Protein AF-0000000067762921 (afdb_homodimer)

Radius of gyration: 19.23 Å; Cα contacts (8 Å, |Δi|>4): 741; chains: 2; bounding box: 54×56×47 Å

Sequence (326 aa):
MTIKLVVGECTLNVVSTYAPQVGLDEEIKRHFWEGLDDIVHSIPPSEWLFIGGDFNGHIGLSAGGYTEVHSGFGFGEQNGGGTSLLNFAKAFDLVIANSSFPKREEHLVTYQSSVARTQLDYLLIRRCDRRLCEDCKVIPGDTLATQHRFLVMDISIMIRRKQMTIKLVVGECTLNVVSTYAPQVGLDEEIKRHFWEGLDDIVHSIPPSEWLFIGGDFNGHIGLSAGGYTEVHSGFGFGEQNGGGTSLLNFAKAFDLVIANSSFPKREEHLVTYQSSVARTQLDYLLIRRCDRRLCEDCKVIPGDTLATQHRFLVMDISIMIRRKQ

Structure (mmCIF, N/CA/C/O backbone):
data_AF-0000000067762921-model_v1
#
loop_
_entity.id
_entity.type
_entity.pdbx_description
1 polymer 'Craniofacial development protein 2-like'
#
loop_
_atom_site.group_PDB
_atom_site.id
_atom_site.type_symbol
_atom_site.label_atom_id
_atom_site.label_alt_id
_atom_site.label_comp_id
_atom_site.label_asym_id
_atom_site.label_entity_id
_atom_site.label_seq_id
_atom_site.pdbx_PDB_ins_code
_atom_site.Cartn_x
_atom_site.Cartn_y
_atom_site.Cartn_z
_atom_site.occupancy
_atom_site.B_iso_or_equiv
_atom_site.auth_seq_id
_atom_site.auth_comp_id
_atom_site.auth_asym_id
_atom_site.auth_atom_id
_atom_site.pdbx_PDB_model_num
ATOM 1 N N . MET A 1 1 ? 3.828 2.129 -5.816 1 78.19 1 MET A N 1
ATOM 2 C CA . MET A 1 1 ? 2.934 1.008 -6.086 1 78.19 1 MET A CA 1
ATOM 3 C C . MET A 1 1 ? 1.479 1.399 -5.836 1 78.19 1 MET A C 1
ATOM 5 O O . MET A 1 1 ? 1.174 2.072 -4.852 1 78.19 1 MET A O 1
ATOM 9 N N . THR A 1 2 ? 0.631 0.982 -6.746 1 85.56 2 THR A N 1
ATOM 10 C CA . THR A 1 2 ? -0.788 1.276 -6.578 1 85.56 2 THR A CA 1
ATOM 11 C C . THR A 1 2 ? -1.618 -0.002 -6.66 1 85.56 2 THR A C 1
ATOM 13 O O . THR A 1 2 ? -1.404 -0.833 -7.543 1 85.56 2 THR A O 1
ATOM 16 N N . ILE A 1 3 ? -2.488 -0.205 -5.699 1 87.06 3 ILE A N 1
ATOM 17 C CA . ILE A 1 3 ? -3.445 -1.304 -5.664 1 87.06 3 ILE A CA 1
ATOM 18 C C . ILE A 1 3 ? -4.867 -0.752 -5.762 1 87.06 3 ILE A C 1
ATOM 20 O O . ILE A 1 3 ? -5.238 0.157 -5.016 1 87.06 3 ILE A O 1
ATOM 24 N N . LYS A 1 4 ? -5.574 -1.264 -6.703 1 87 4 LYS A N 1
ATOM 25 C CA . LYS A 1 4 ? -7 -0.948 -6.789 1 87 4 LYS A CA 1
ATOM 26 C C . LYS A 1 4 ? -7.852 -2.119 -6.312 1 87 4 LYS A C 1
ATOM 28 O O . LYS A 1 4 ? -7.73 -3.234 -6.824 1 87 4 LYS A O 1
ATOM 33 N N . LEU A 1 5 ? -8.641 -1.906 -5.301 1 86.31 5 LEU A N 1
ATOM 34 C CA . LEU A 1 5 ? -9.539 -2.9 -4.715 1 86.31 5 LEU A CA 1
ATOM 35 C C . LEU A 1 5 ? -10.992 -2.553 -4.996 1 86.31 5 LEU A C 1
ATOM 37 O O . LEU A 1 5 ? -11.445 -1.441 -4.703 1 86.31 5 LEU A O 1
ATOM 41 N N . VAL A 1 6 ? -11.633 -3.496 -5.523 1 83.06 6 VAL A N 1
ATOM 42 C CA . VAL A 1 6 ? -13.07 -3.318 -5.727 1 83.06 6 VAL A CA 1
ATOM 43 C C . VAL A 1 6 ? -13.844 -4.125 -4.684 1 83.06 6 VAL A C 1
ATOM 45 O O . VAL A 1 6 ? -13.797 -5.355 -4.684 1 83.06 6 VAL A O 1
ATOM 48 N N . VAL A 1 7 ? -14.492 -3.477 -3.828 1 79.44 7 VAL A N 1
ATOM 49 C CA . VAL A 1 7 ? -15.297 -4.055 -2.758 1 79.44 7 VAL A CA 1
ATOM 50 C C . VAL A 1 7 ? -16.766 -3.664 -2.943 1 79.44 7 VAL A C 1
ATOM 52 O O . VAL A 1 7 ? -17.172 -2.557 -2.582 1 79.44 7 VAL A O 1
ATOM 55 N N . GLY A 1 8 ? -17.562 -4.57 -3.447 1 76.12 8 GLY A N 1
ATOM 56 C CA . GLY A 1 8 ? -18.922 -4.199 -3.818 1 76.12 8 GLY A CA 1
ATOM 57 C C . GLY A 1 8 ? -18.969 -3.092 -4.852 1 76.12 8 GLY A C 1
ATOM 58 O O . GLY A 1 8 ? -18.391 -3.215 -5.93 1 76.12 8 GLY A O 1
ATOM 59 N N . GLU A 1 9 ? -19.594 -2.004 -4.379 1 77.25 9 GLU A N 1
ATOM 60 C CA . GLU A 1 9 ? -19.703 -0.872 -5.297 1 77.25 9 GLU A CA 1
ATOM 61 C C . GLU A 1 9 ? -18.594 0.144 -5.051 1 77.25 9 GLU A C 1
ATOM 63 O O . GLU A 1 9 ? -18.531 1.17 -5.73 1 77.25 9 GLU A O 1
ATOM 68 N N . CYS A 1 10 ? -17.766 -0.26 -4.164 1 83.12 10 CYS A N 1
ATOM 69 C CA . CYS A 1 10 ? -16.703 0.674 -3.801 1 83.12 10 CYS A CA 1
ATOM 70 C C . CYS A 1 10 ? -15.375 0.274 -4.445 1 83.12 10 CYS A C 1
ATOM 72 O O . CYS A 1 10 ? -15.023 -0.907 -4.473 1 83.12 10 CYS A O 1
ATOM 74 N N . THR A 1 11 ? -14.797 1.245 -5.023 1 87.88 11 THR A N 1
ATOM 75 C CA . THR A 1 11 ? -13.445 1.054 -5.535 1 87.88 11 THR A CA 1
ATOM 76 C C . THR A 1 11 ? -12.438 1.811 -4.684 1 87.88 11 THR A C 1
ATOM 78 O O . THR A 1 11 ? -12.531 3.029 -4.527 1 87.88 11 THR A O 1
ATOM 81 N N . LEU A 1 12 ? -11.531 1.03 -4.082 1 91.19 12 LEU A N 1
ATOM 82 C CA . LEU A 1 12 ? -10.492 1.606 -3.236 1 91.19 12 LEU A CA 1
ATOM 83 C C . LEU A 1 12 ? -9.141 1.573 -3.939 1 91.19 12 LEU A C 1
ATOM 85 O O . LEU A 1 12 ? -8.742 0.54 -4.48 1 91.19 12 LEU A O 1
ATOM 89 N N . ASN A 1 13 ? -8.516 2.744 -4.016 1 91.94 13 ASN A N 1
ATOM 90 C CA . ASN A 1 13 ? -7.152 2.838 -4.531 1 91.94 13 ASN A CA 1
ATOM 91 C C . ASN A 1 13 ? -6.148 3.105 -3.418 1 91.94 13 ASN A C 1
ATOM 93 O O . ASN A 1 13 ? -6.238 4.121 -2.723 1 91.94 13 ASN A O 1
ATOM 97 N N . VAL A 1 14 ? -5.23 2.146 -3.26 1 91.88 14 VAL A N 1
ATOM 98 C CA . VAL A 1 14 ? -4.168 2.312 -2.271 1 91.88 14 VAL A CA 1
ATOM 99 C C . VAL A 1 14 ? -2.836 2.547 -2.979 1 91.88 14 VAL A C 1
ATOM 101 O O . VAL A 1 14 ? -2.383 1.706 -3.758 1 91.88 14 VAL A O 1
ATOM 104 N N . VAL A 1 15 ? -2.287 3.699 -2.74 1 92 15 VAL A N 1
ATOM 105 C CA . VAL A 1 15 ? -0.989 4.066 -3.299 1 92 15 VAL A CA 1
ATOM 106 C C . VAL A 1 15 ? 0.075 4.023 -2.205 1 92 15 VAL A C 1
ATOM 108 O O . VAL A 1 15 ? -0.037 4.723 -1.195 1 92 15 VAL A O 1
ATOM 111 N N . SER A 1 16 ? 1.029 3.193 -2.381 1 88.56 16 SER A N 1
ATOM 112 C CA . SER A 1 16 ? 2.156 3.113 -1.457 1 88.56 16 SER A CA 1
ATOM 113 C C . SER A 1 16 ? 3.383 3.824 -2.018 1 88.56 16 SER A C 1
ATOM 115 O O . SER A 1 16 ? 3.795 3.564 -3.15 1 88.56 16 SER A O 1
ATOM 117 N N . THR A 1 17 ? 3.977 4.691 -1.165 1 89 17 THR A N 1
ATOM 118 C CA . THR A 1 17 ? 5.07 5.527 -1.648 1 89 17 THR A CA 1
ATOM 119 C C . THR A 1 17 ? 6.27 5.449 -0.706 1 89 17 THR A C 1
ATOM 121 O O . THR A 1 17 ? 6.113 5.141 0.478 1 89 17 THR A O 1
ATOM 124 N N . TYR A 1 18 ? 7.375 5.605 -1.331 1 86.25 18 TYR A N 1
ATOM 125 C CA . TYR A 1 18 ? 8.633 5.809 -0.627 1 86.25 18 TYR A CA 1
ATOM 126 C C . TYR A 1 18 ? 9.414 6.969 -1.232 1 86.25 18 TYR A C 1
ATOM 128 O O . TYR A 1 18 ? 10.117 6.797 -2.234 1 86.25 18 TYR A O 1
ATOM 136 N N . ALA A 1 19 ? 9.273 8.07 -0.583 1 91.81 19 ALA A N 1
ATOM 137 C CA . ALA A 1 19 ? 9.891 9.281 -1.122 1 91.81 19 ALA A CA 1
ATOM 138 C C . ALA A 1 19 ? 11.414 9.234 -0.986 1 91.81 19 ALA A C 1
ATOM 140 O O . ALA A 1 19 ? 11.938 8.609 -0.059 1 91.81 19 ALA A O 1
ATOM 141 N N . PRO A 1 20 ? 12.062 9.922 -1.918 1 89.5 20 PRO A N 1
ATOM 142 C CA . PRO A 1 20 ? 13.531 9.961 -1.849 1 89.5 20 PRO A CA 1
ATOM 143 C C . PRO A 1 20 ? 14.039 10.602 -0.559 1 89.5 20 PRO A C 1
ATOM 145 O O . PRO A 1 20 ? 13.422 11.539 -0.045 1 89.5 20 PRO A O 1
ATOM 148 N N . GLN A 1 21 ? 15.125 10.109 -0.114 1 87.75 21 GLN A N 1
ATOM 149 C CA . GLN A 1 21 ? 15.719 10.617 1.12 1 87.75 21 GLN A CA 1
ATOM 150 C C . GLN A 1 21 ? 16.25 12.039 0.938 1 87.75 21 GLN A C 1
ATOM 152 O O . GLN A 1 21 ? 16.5 12.469 -0.187 1 87.75 21 GLN A O 1
ATOM 157 N N . VAL A 1 22 ? 16.406 12.594 2.117 1 82.56 22 VAL A N 1
ATOM 158 C CA . VAL A 1 22 ? 16.969 13.938 2.137 1 82.56 22 VAL A CA 1
ATOM 159 C C . VAL A 1 22 ? 18.391 13.898 1.576 1 82.56 22 VAL A C 1
ATOM 161 O O . VAL A 1 22 ? 19.156 12.984 1.88 1 82.56 22 VAL A O 1
ATOM 164 N N . GLY A 1 23 ? 18.781 14.797 0.654 1 84.88 23 GLY A N 1
ATOM 165 C CA . GLY A 1 23 ? 20.141 14.883 0.13 1 84.88 23 GLY A CA 1
ATOM 166 C C . GLY A 1 23 ? 20.281 14.32 -1.271 1 84.88 23 GLY A C 1
ATOM 167 O O . GLY A 1 23 ? 21.281 14.562 -1.95 1 84.88 23 GLY A O 1
ATOM 168 N N . LEU A 1 24 ? 19.375 13.469 -1.631 1 86.25 24 LEU A N 1
ATOM 169 C CA . LEU A 1 24 ? 19.406 12.93 -2.984 1 86.25 24 LEU A CA 1
ATOM 170 C C . LEU A 1 24 ? 19.219 14.031 -4.016 1 86.25 24 LEU A C 1
ATOM 172 O O . LEU A 1 24 ? 18.75 15.125 -3.682 1 86.25 24 LEU A O 1
ATOM 176 N N . ASP A 1 25 ? 19.547 13.781 -5.23 1 90.38 25 ASP A N 1
ATOM 177 C CA . ASP A 1 25 ? 19.484 14.719 -6.352 1 90.38 25 ASP A CA 1
ATOM 178 C C . ASP A 1 25 ? 18.078 15.273 -6.543 1 90.38 25 ASP A C 1
ATOM 180 O O . ASP A 1 25 ? 17.094 14.539 -6.41 1 90.38 25 ASP A O 1
ATOM 184 N N . GLU A 1 26 ? 18.047 16.531 -6.867 1 91 26 GLU A N 1
ATOM 185 C CA . GLU A 1 26 ? 16.781 17.219 -7.07 1 91 26 GLU A CA 1
ATOM 186 C C . GLU A 1 26 ? 15.992 16.609 -8.219 1 91 26 GLU A C 1
ATOM 188 O O . GLU A 1 26 ? 14.758 16.609 -8.211 1 91 26 GLU A O 1
ATOM 193 N N . GLU A 1 27 ? 16.656 16.125 -9.148 1 91.69 27 GLU A N 1
ATOM 194 C CA . GLU A 1 27 ? 16 15.5 -10.289 1 91.69 27 GLU A CA 1
ATOM 195 C C . GLU A 1 27 ? 15.266 14.234 -9.867 1 91.69 27 GLU A C 1
ATOM 197 O O . GLU A 1 27 ? 14.156 13.969 -10.344 1 91.69 27 GLU A O 1
ATOM 202 N N . ILE A 1 28 ? 15.852 13.539 -8.961 1 88.38 28 ILE A N 1
ATOM 203 C CA . ILE A 1 28 ? 15.234 12.32 -8.453 1 88.38 28 ILE A CA 1
ATOM 204 C C . ILE A 1 28 ? 13.953 12.672 -7.691 1 88.38 28 ILE A C 1
ATOM 206 O O . ILE A 1 28 ? 12.922 12.031 -7.871 1 88.38 28 ILE A O 1
ATOM 210 N N . LYS A 1 29 ? 14.047 13.688 -6.961 1 91.25 29 LYS A N 1
ATOM 211 C CA . LYS A 1 29 ? 12.883 14.133 -6.203 1 91.25 29 LYS A CA 1
ATOM 212 C C . LYS A 1 29 ? 11.773 14.617 -7.129 1 91.25 29 LYS A C 1
ATOM 214 O O . LYS A 1 29 ? 10.602 14.297 -6.926 1 91.25 29 LYS A O 1
ATOM 219 N N . ARG A 1 30 ? 12.195 15.375 -8.102 1 92.62 30 ARG A N 1
ATOM 220 C CA . ARG A 1 30 ? 11.227 15.875 -9.07 1 92.62 30 ARG A CA 1
ATOM 221 C C . ARG A 1 30 ? 10.5 14.727 -9.766 1 92.62 30 ARG A C 1
ATOM 223 O O . ARG A 1 30 ? 9.281 14.758 -9.914 1 92.62 30 ARG A O 1
ATOM 230 N N . HIS A 1 31 ? 11.195 13.742 -10.125 1 88.88 31 HIS A N 1
ATOM 231 C CA . HIS A 1 31 ? 10.609 12.586 -10.805 1 88.88 31 HIS A CA 1
ATOM 232 C C . HIS A 1 31 ? 9.648 11.844 -9.891 1 88.88 31 HIS A C 1
ATOM 234 O O . HIS A 1 31 ? 8.602 11.367 -10.344 1 88.88 31 HIS A O 1
ATOM 240 N N . PHE A 1 32 ? 10.016 11.75 -8.688 1 90.19 32 PHE A N 1
ATOM 241 C CA . PHE A 1 32 ? 9.133 11.109 -7.715 1 90.19 32 PHE A CA 1
ATOM 242 C C . PHE A 1 32 ? 7.789 11.82 -7.648 1 90.19 32 PHE A C 1
ATOM 244 O O . PHE A 1 32 ? 6.738 11.188 -7.77 1 90.19 32 PHE A O 1
ATOM 251 N N . TRP A 1 33 ? 7.812 13.109 -7.539 1 93.88 33 TRP A N 1
ATOM 252 C CA . TRP A 1 33 ? 6.578 13.875 -7.375 1 93.88 33 TRP A CA 1
ATOM 253 C C . TRP A 1 33 ? 5.773 13.898 -8.672 1 93.88 33 TRP A C 1
ATOM 255 O O . TRP A 1 33 ? 4.543 13.82 -8.641 1 93.88 33 TRP A O 1
ATOM 265 N N . GLU A 1 34 ? 6.484 13.969 -9.734 1 91.94 34 GLU A N 1
ATOM 266 C CA . GLU A 1 34 ? 5.797 13.898 -11.016 1 91.94 34 GLU A CA 1
ATOM 267 C C . GLU A 1 34 ? 5.09 12.562 -11.195 1 91.94 34 GLU A C 1
ATOM 269 O O . GLU A 1 34 ? 3.961 12.508 -11.688 1 91.94 34 GLU A O 1
ATOM 274 N N . GLY A 1 35 ? 5.754 11.547 -10.773 1 88.56 35 GLY A N 1
ATOM 275 C CA . GLY A 1 35 ? 5.133 10.234 -10.82 1 88.56 35 GLY A CA 1
ATOM 276 C C . GLY A 1 35 ? 3.9 10.125 -9.945 1 88.56 35 GLY A C 1
ATOM 277 O O . GLY A 1 35 ? 2.871 9.602 -10.375 1 88.56 35 GLY A O 1
ATOM 278 N N . LEU A 1 36 ? 4.074 10.602 -8.781 1 92.62 36 LEU A N 1
ATOM 279 C CA . LEU A 1 36 ? 2.939 10.562 -7.863 1 92.62 36 LEU A CA 1
ATOM 280 C C . LEU A 1 36 ? 1.789 11.414 -8.391 1 92.62 36 LEU A C 1
ATOM 282 O O . LEU A 1 36 ? 0.625 11.016 -8.297 1 92.62 36 LEU A O 1
ATOM 286 N N . ASP A 1 37 ? 2.1 12.531 -9.008 1 93.88 37 ASP A N 1
ATOM 287 C CA . ASP A 1 37 ? 1.096 13.375 -9.641 1 93.88 37 ASP A CA 1
ATOM 288 C C . ASP A 1 37 ? 0.303 12.594 -10.688 1 93.88 37 ASP A C 1
ATOM 290 O O . ASP A 1 37 ? -0.929 12.633 -10.703 1 93.88 37 ASP A O 1
ATOM 294 N N . ASP A 1 38 ? 1.026 11.93 -11.453 1 89.81 38 ASP A N 1
ATOM 295 C CA . ASP A 1 38 ? 0.404 11.172 -12.531 1 89.81 38 ASP A CA 1
ATOM 296 C C . ASP A 1 38 ? -0.532 10.102 -11.984 1 89.81 38 ASP A C 1
ATOM 298 O O . ASP A 1 38 ? -1.623 9.891 -12.516 1 89.81 38 ASP A O 1
ATOM 302 N N . ILE A 1 39 ? -0.057 9.477 -10.969 1 89.5 39 ILE A N 1
ATOM 303 C CA . ILE A 1 39 ? -0.845 8.406 -10.375 1 89.5 39 ILE A CA 1
ATOM 304 C C . ILE A 1 39 ? -2.15 8.969 -9.82 1 89.5 39 ILE A C 1
ATOM 306 O O . ILE A 1 39 ? -3.23 8.453 -10.109 1 89.5 39 ILE A O 1
ATOM 310 N N . VAL A 1 40 ? -2.076 9.977 -9.102 1 94.12 40 VAL A N 1
ATOM 311 C CA . VAL A 1 40 ? -3.256 10.539 -8.453 1 94.12 40 VAL A CA 1
ATOM 312 C C . VAL A 1 40 ? -4.215 11.086 -9.508 1 94.12 40 VAL A C 1
ATOM 314 O O . VAL A 1 40 ? -5.43 10.906 -9.406 1 94.12 40 VAL A O 1
ATOM 317 N N . HIS A 1 41 ? -3.688 11.594 -10.57 1 92.25 41 HIS A N 1
ATOM 318 C CA . HIS A 1 41 ? -4.508 12.117 -11.656 1 92.25 41 HIS A CA 1
ATOM 319 C C . HIS A 1 41 ? -5.27 11 -12.359 1 92.25 41 HIS A C 1
ATOM 321 O O . HIS A 1 41 ? -6.363 11.227 -12.883 1 92.25 41 HIS A O 1
ATOM 327 N N . SER A 1 42 ? -4.684 9.898 -12.32 1 88 42 SER A N 1
ATOM 328 C CA . SER A 1 42 ? -5.27 8.789 -13.07 1 88 42 SER A CA 1
ATOM 329 C C . SER A 1 42 ? -6.406 8.141 -12.289 1 88 42 SER A C 1
ATOM 331 O O . SER A 1 42 ? -7.176 7.352 -12.844 1 88 42 SER A O 1
ATOM 333 N N . ILE A 1 43 ? -6.535 8.461 -11.039 1 92.19 43 ILE A N 1
ATOM 334 C CA . ILE A 1 43 ? -7.566 7.859 -10.203 1 92.19 43 ILE A CA 1
ATOM 335 C C . ILE A 1 43 ? -8.82 8.734 -10.211 1 92.19 43 ILE A C 1
ATOM 337 O O . ILE A 1 43 ? -8.773 9.891 -9.789 1 92.19 43 ILE A O 1
ATOM 341 N N . PRO A 1 44 ? -9.945 8.164 -10.672 1 93.88 44 PRO A N 1
ATOM 342 C CA . PRO A 1 44 ? -11.18 8.945 -10.734 1 93.88 44 PRO A CA 1
ATOM 343 C C . PRO A 1 44 ? -11.586 9.516 -9.375 1 93.88 44 PRO A C 1
ATOM 345 O O . PRO A 1 44 ? -11.43 8.844 -8.352 1 93.88 44 PRO A O 1
ATOM 348 N N . PRO A 1 45 ? -12.188 10.711 -9.367 1 93.75 45 PRO A N 1
ATOM 349 C CA . PRO A 1 45 ? -12.617 11.328 -8.109 1 93.75 45 PRO A CA 1
ATOM 350 C C . PRO A 1 45 ? -13.711 10.531 -7.402 1 93.75 45 PRO A C 1
ATOM 352 O O . PRO A 1 45 ? -13.906 10.688 -6.195 1 93.75 45 PRO A O 1
ATOM 355 N N . SER A 1 46 ? -14.391 9.68 -8.102 1 92.19 46 SER A N 1
ATOM 356 C CA . SER A 1 46 ? -15.492 8.914 -7.535 1 92.19 46 SER A CA 1
ATOM 357 C C . SER A 1 46 ? -14.977 7.703 -6.762 1 92.19 46 SER A C 1
ATOM 359 O O . SER A 1 46 ? -15.734 7.055 -6.035 1 92.19 46 SER A O 1
ATOM 361 N N . GLU A 1 47 ? -13.719 7.43 -6.891 1 92.25 47 GLU A N 1
ATOM 362 C CA . GLU A 1 47 ? -13.133 6.293 -6.195 1 92.25 47 GLU A CA 1
ATOM 363 C C . GLU A 1 47 ? -12.367 6.742 -4.949 1 92.25 47 GLU A C 1
ATOM 365 O O . GLU A 1 47 ? -11.898 7.879 -4.883 1 92.25 47 GLU A O 1
ATOM 370 N N . TRP A 1 48 ? -12.289 5.789 -4.059 1 92.56 48 TRP A N 1
ATOM 371 C CA . TRP A 1 48 ? -11.547 6.082 -2.838 1 92.56 48 TRP A CA 1
ATOM 372 C C . TRP A 1 48 ? -10.047 6.066 -3.1 1 92.56 48 TRP A C 1
ATOM 374 O O . TRP A 1 48 ? -9.539 5.207 -3.826 1 92.56 48 TRP A O 1
ATOM 384 N N . LEU A 1 49 ? -9.43 7.055 -2.486 1 95.56 49 LEU A N 1
ATOM 385 C CA . LEU A 1 49 ? -7.977 7.16 -2.629 1 95.56 49 LEU A CA 1
ATOM 386 C C . LEU A 1 49 ? -7.297 7.176 -1.264 1 95.56 49 LEU A C 1
ATOM 388 O O . LEU A 1 49 ? -7.609 8.016 -0.42 1 95.56 49 LEU A O 1
ATOM 392 N N . PHE A 1 50 ? -6.422 6.215 -1.048 1 94.75 50 PHE A N 1
ATOM 393 C CA . PHE A 1 50 ? -5.555 6.152 0.121 1 94.75 50 PHE A CA 1
ATOM 394 C C . PHE A 1 50 ? -4.086 6.145 -0.295 1 94.75 50 PHE A C 1
ATOM 396 O O . PHE A 1 50 ? -3.639 5.23 -0.988 1 94.75 50 PHE A O 1
ATOM 403 N N . ILE A 1 51 ? -3.414 7.18 0.106 1 95.38 51 ILE A N 1
ATOM 404 C CA . ILE A 1 51 ? -1.981 7.238 -0.16 1 95.38 51 ILE A CA 1
ATOM 405 C C . ILE A 1 51 ? -1.208 7.094 1.148 1 95.38 51 ILE A C 1
ATOM 407 O O . ILE A 1 51 ? -1.472 7.809 2.115 1 95.38 51 ILE A O 1
ATOM 411 N N . GLY A 1 52 ? -0.361 6.168 1.175 1 93.12 52 GLY A N 1
ATOM 412 C CA . GLY A 1 52 ? 0.429 5.973 2.379 1 93.12 52 GLY A CA 1
ATOM 413 C C . GLY A 1 52 ? 1.871 5.598 2.092 1 93.12 52 GLY A C 1
ATOM 414 O O . GLY A 1 52 ? 2.166 4.992 1.06 1 93.12 52 GLY A O 1
ATOM 415 N N . GLY A 1 53 ? 2.715 5.969 3.053 1 90.19 53 GLY A N 1
ATOM 416 C CA . GLY A 1 53 ? 4.105 5.559 2.918 1 90.19 53 GLY A CA 1
ATOM 417 C C . GLY A 1 53 ? 5.07 6.48 3.631 1 90.19 53 GLY A C 1
ATOM 418 O O . GLY A 1 53 ? 4.664 7.297 4.461 1 90.19 53 GLY A O 1
ATOM 419 N N . ASP A 1 54 ? 6.355 6.172 3.355 1 89.19 54 ASP A N 1
ATOM 420 C CA . ASP A 1 54 ? 7.445 6.988 3.885 1 89.19 54 ASP A CA 1
ATOM 421 C C . ASP A 1 54 ? 7.742 8.172 2.963 1 89.19 54 ASP A C 1
ATOM 423 O O . ASP A 1 54 ? 8.211 7.98 1.837 1 89.19 54 ASP A O 1
ATOM 427 N N . PHE A 1 55 ? 7.523 9.391 3.449 1 94.12 55 PHE A N 1
ATOM 428 C CA . PHE A 1 55 ? 7.684 10.562 2.598 1 94.12 55 PHE A CA 1
ATOM 429 C C . PHE A 1 55 ? 8.992 11.289 2.914 1 94.12 55 PHE A C 1
ATOM 431 O O . PHE A 1 55 ? 9.32 12.289 2.277 1 94.12 55 PHE A O 1
ATOM 438 N N . ASN A 1 56 ? 9.711 10.828 3.916 1 92.75 56 ASN A N 1
ATOM 439 C CA . ASN A 1 56 ? 11.016 11.367 4.297 1 92.75 56 ASN A CA 1
ATOM 440 C C . ASN A 1 56 ? 10.961 12.875 4.523 1 92.75 56 ASN A C 1
ATOM 442 O O . ASN A 1 56 ? 11.867 13.594 4.117 1 92.75 56 ASN A O 1
ATOM 446 N N . GLY A 1 57 ? 9.898 13.328 4.988 1 94.94 57 GLY A N 1
ATOM 447 C CA . GLY A 1 57 ? 9.664 14.727 5.312 1 94.94 57 GLY A CA 1
ATOM 448 C C . GLY A 1 57 ? 8.875 14.914 6.594 1 94.94 57 GLY A C 1
ATOM 449 O O . GLY A 1 57 ? 8.102 14.039 6.992 1 94.94 57 GLY A O 1
ATOM 450 N N . HIS A 1 58 ? 9.125 16.047 7.168 1 96.19 58 HIS A N 1
ATOM 451 C CA . HIS A 1 58 ? 8.398 16.422 8.375 1 96.19 58 HIS A CA 1
ATOM 452 C C . HIS A 1 58 ? 7.391 17.531 8.094 1 96.19 58 HIS A C 1
ATOM 454 O O . HIS A 1 58 ? 7.77 18.641 7.688 1 96.19 58 HIS A O 1
ATOM 460 N N . ILE A 1 59 ? 6.145 17.219 8.422 1 97.44 59 ILE A N 1
ATOM 461 C CA . ILE A 1 59 ? 5.129 18.219 8.125 1 97.44 59 ILE A CA 1
ATOM 462 C C . ILE A 1 59 ? 5.051 19.219 9.273 1 97.44 59 ILE A C 1
ATOM 464 O O . ILE A 1 59 ? 4.461 20.297 9.125 1 97.44 59 ILE A O 1
ATOM 468 N N . GLY A 1 60 ? 5.551 18.875 10.453 1 96.88 60 GLY A N 1
ATOM 469 C CA . GLY A 1 60 ? 5.605 19.797 11.578 1 96.88 60 GLY A CA 1
ATOM 470 C C . GLY A 1 60 ? 4.438 19.625 12.539 1 96.88 60 GLY A C 1
ATOM 471 O O . GLY A 1 60 ? 3.443 18.984 12.211 1 96.88 60 GLY A O 1
ATOM 472 N N . LEU A 1 61 ? 4.578 20.25 13.648 1 95.94 61 LEU A N 1
ATOM 473 C CA . LEU A 1 61 ? 3.629 20.156 14.758 1 95.94 61 LEU A CA 1
ATOM 474 C C . LEU A 1 61 ? 2.316 20.844 14.406 1 95.94 61 LEU A C 1
ATOM 476 O O . LEU A 1 61 ? 1.237 20.297 14.641 1 95.94 61 LEU A O 1
ATOM 480 N N . SER A 1 62 ? 2.426 22.016 13.797 1 95.38 62 SER A N 1
ATOM 481 C CA . SER A 1 62 ? 1.237 22.812 13.539 1 95.38 62 SER A CA 1
ATOM 482 C C . SER A 1 62 ? 1.008 23 12.039 1 95.38 62 SER A C 1
ATOM 484 O O . SER A 1 62 ? 1.9 22.734 11.234 1 95.38 62 SER A O 1
ATOM 486 N N . ALA A 1 63 ? -0.162 23.422 11.664 1 95.62 63 ALA A N 1
ATOM 487 C CA . ALA A 1 63 ? -0.568 23.516 10.266 1 95.62 63 ALA A CA 1
ATOM 488 C C . ALA A 1 63 ? 0.109 24.703 9.578 1 95.62 63 ALA A C 1
ATOM 490 O O . ALA A 1 63 ? 0.298 24.703 8.359 1 95.62 63 ALA A O 1
ATOM 491 N N . GLY A 1 64 ? 0.406 25.672 10.391 1 94.06 64 GLY A N 1
ATOM 492 C CA . GLY A 1 64 ? 0.903 26.891 9.773 1 94.06 64 GLY A CA 1
ATOM 493 C C . GLY A 1 64 ? 0.055 27.359 8.609 1 94.06 64 GLY A C 1
ATOM 494 O O . GLY A 1 64 ? -1.163 27.5 8.734 1 94.06 64 GLY A O 1
ATOM 495 N N . GLY A 1 65 ? 0.671 27.594 7.441 1 94.31 65 GLY A N 1
ATOM 496 C CA . GLY A 1 65 ? -0.027 28.047 6.25 1 94.31 65 GLY A CA 1
ATOM 497 C C . GLY A 1 65 ? -0.738 26.938 5.508 1 94.31 65 GLY A C 1
ATOM 498 O O . GLY A 1 65 ? -1.296 27.156 4.43 1 94.31 65 GLY A O 1
ATOM 499 N N . TYR A 1 66 ? -0.796 25.75 6.105 1 97.38 66 TYR A N 1
ATOM 500 C CA . TYR A 1 66 ? -1.337 24.578 5.41 1 97.38 66 TYR A CA 1
ATOM 501 C C . TYR A 1 66 ? -2.574 24.047 6.121 1 97.38 66 TYR A C 1
ATOM 503 O O . TYR A 1 66 ? -2.744 22.828 6.258 1 97.38 66 TYR A O 1
ATOM 511 N N . THR A 1 67 ? -3.479 24.891 6.527 1 95.94 67 THR A N 1
ATOM 512 C CA . THR A 1 67 ? -4.625 24.531 7.348 1 95.94 67 THR A CA 1
ATOM 513 C C . THR A 1 67 ? -5.598 23.641 6.566 1 95.94 67 THR A C 1
ATOM 515 O O . THR A 1 67 ? -6.383 22.906 7.156 1 95.94 67 THR A O 1
ATOM 518 N N . GLU A 1 68 ? -5.508 23.703 5.258 1 95.5 68 GLU A N 1
ATOM 519 C CA . GLU A 1 68 ? -6.418 22.906 4.434 1 95.5 68 GLU A CA 1
ATOM 520 C C . GLU A 1 68 ? -6.012 21.438 4.43 1 95.5 68 GLU A C 1
ATOM 522 O O . GLU A 1 68 ? -6.832 20.562 4.137 1 95.5 68 GLU A O 1
ATOM 527 N N . VAL A 1 69 ? -4.742 21.172 4.727 1 96.94 69 VAL A N 1
ATOM 528 C CA . VAL A 1 69 ? -4.27 19.797 4.539 1 96.94 69 VAL A CA 1
ATOM 529 C C . VAL A 1 69 ? -3.693 19.266 5.848 1 96.94 69 VAL A C 1
ATOM 531 O O . VAL A 1 69 ? -3.527 18.062 6.012 1 96.94 69 VAL A O 1
ATOM 534 N N . HIS A 1 70 ? -3.297 20.125 6.707 1 96.88 70 HIS A N 1
ATOM 535 C CA . HIS A 1 70 ? -2.77 19.844 8.039 1 96.88 70 HIS A CA 1
ATOM 536 C C . HIS A 1 70 ? -3.719 20.344 9.125 1 96.88 70 HIS A C 1
ATOM 538 O O . HIS A 1 70 ? -3.912 21.562 9.273 1 96.88 70 HIS A O 1
ATOM 544 N N . SER A 1 71 ? -4.211 19.453 9.984 1 94.62 71 SER A N 1
ATOM 545 C CA . SER A 1 71 ? -5.312 19.828 10.867 1 94.62 71 SER A CA 1
ATOM 546 C C . SER A 1 71 ? -4.805 20.234 12.242 1 94.62 71 SER A C 1
ATOM 548 O O . SER A 1 71 ? -5.582 20.328 13.195 1 94.62 71 SER A O 1
ATOM 550 N N . GLY A 1 72 ? -3.521 20.328 12.359 1 95.31 72 GLY A N 1
ATOM 551 C CA . GLY A 1 72 ? -2.986 20.984 13.539 1 95.31 72 GLY A CA 1
ATOM 552 C C . GLY A 1 72 ? -2.326 20.016 14.508 1 95.31 72 GLY A C 1
ATOM 553 O O . GLY A 1 72 ? -1.798 20.438 15.539 1 95.31 72 GLY A O 1
ATOM 554 N N . PHE A 1 73 ? -2.309 18.781 14.188 1 95.94 73 PHE A N 1
ATOM 555 C CA . PHE A 1 73 ? -1.758 17.797 15.109 1 95.94 73 PHE A CA 1
ATOM 556 C C . PHE A 1 73 ? -0.657 16.984 14.445 1 95.94 73 PHE A C 1
ATOM 558 O O . PHE A 1 73 ? -0.847 15.805 14.141 1 95.94 73 PHE A O 1
ATOM 565 N N . GLY A 1 74 ? 0.454 17.531 14.25 1 95.62 74 GLY A N 1
ATOM 566 C CA . GLY A 1 74 ? 1.609 16.828 13.719 1 95.62 74 GLY A CA 1
ATOM 567 C C . GLY A 1 74 ? 2.713 16.641 14.742 1 95.62 74 GLY A C 1
ATOM 568 O O . GLY A 1 74 ? 2.463 16.688 15.953 1 95.62 74 GLY A O 1
ATOM 569 N N . PHE A 1 75 ? 3.881 16.312 14.25 1 96 75 PHE A N 1
ATOM 570 C CA . PHE A 1 75 ? 5.016 16.047 15.125 1 96 75 PHE A CA 1
ATOM 571 C C . PHE A 1 75 ? 6.297 16.625 14.547 1 96 75 PHE A C 1
ATOM 573 O O . PHE A 1 75 ? 6.512 16.578 13.328 1 96 75 PHE A O 1
ATOM 580 N N . GLY A 1 76 ? 7.055 17.234 15.414 1 94.94 76 GLY A N 1
ATOM 581 C CA . GLY A 1 76 ? 8.383 17.703 15.031 1 94.94 76 GLY A CA 1
ATOM 582 C C . GLY A 1 76 ? 8.367 19.031 14.312 1 94.94 76 GLY A C 1
ATOM 583 O O . GLY A 1 76 ? 7.391 19.781 14.398 1 94.94 76 GLY A O 1
ATOM 584 N N . GLU A 1 77 ? 9.508 19.359 13.68 1 95.75 77 GLU A N 1
ATOM 585 C CA . GLU A 1 77 ? 9.672 20.594 12.914 1 95.75 77 GLU A CA 1
ATOM 586 C C . GLU A 1 77 ? 9.547 20.344 11.414 1 95.75 77 GLU A C 1
ATOM 588 O O . GLU A 1 77 ? 10.094 19.375 10.898 1 95.75 77 GLU A O 1
ATOM 593 N N . GLN A 1 78 ? 8.836 21.266 10.852 1 96.62 78 GLN A N 1
ATOM 594 C CA . GLN A 1 78 ? 8.664 21.156 9.414 1 96.62 78 GLN A CA 1
ATOM 595 C C . GLN A 1 78 ? 10 21.281 8.68 1 96.62 78 GLN A C 1
ATOM 597 O O . GLN A 1 78 ? 10.828 22.125 9.047 1 96.62 78 GLN A O 1
ATOM 602 N N . ASN A 1 79 ? 10.203 20.516 7.637 1 95.19 79 ASN A N 1
ATOM 603 C CA . ASN A 1 79 ? 11.383 20.656 6.781 1 95.19 79 ASN A CA 1
ATOM 604 C C . ASN A 1 79 ? 11 20.672 5.305 1 95.19 79 ASN A C 1
ATOM 606 O O . ASN A 1 79 ? 9.82 20.766 4.965 1 95.19 79 ASN A O 1
ATOM 610 N N . GLY A 1 80 ? 11.992 20.75 4.453 1 94.44 80 GLY A N 1
ATOM 611 C CA . GLY A 1 80 ? 11.734 20.859 3.023 1 94.44 80 GLY A CA 1
ATOM 612 C C . GLY A 1 80 ? 10.891 19.719 2.475 1 94.44 80 GLY A C 1
ATOM 613 O O . GLY A 1 80 ? 9.977 19.953 1.683 1 94.44 80 GLY A O 1
ATOM 614 N N . GLY A 1 81 ? 11.234 18.547 2.912 1 94.88 81 GLY A N 1
ATOM 615 C CA . GLY A 1 81 ? 10.438 17.406 2.492 1 94.88 81 GLY A CA 1
ATOM 616 C C . GLY A 1 81 ? 8.984 17.484 2.932 1 94.88 81 GLY A C 1
ATOM 617 O O . GLY A 1 81 ? 8.078 17.156 2.166 1 94.88 81 GLY A O 1
ATOM 618 N N . GLY A 1 82 ? 8.82 17.922 4.148 1 96.5 82 GLY A N 1
ATOM 619 C CA . GLY A 1 82 ? 7.473 18.156 4.637 1 96.5 82 GLY A CA 1
ATOM 620 C C . GLY A 1 82 ? 6.719 19.203 3.834 1 96.5 82 GLY A C 1
ATOM 621 O O . GLY A 1 82 ? 5.527 19.047 3.559 1 96.5 82 GLY A O 1
ATOM 622 N N . THR A 1 83 ? 7.445 20.234 3.469 1 96.88 83 THR A N 1
ATOM 623 C CA . THR A 1 83 ? 6.844 21.281 2.654 1 96.88 83 THR A CA 1
ATOM 624 C C . THR A 1 83 ? 6.391 20.719 1.308 1 96.88 83 THR A C 1
ATOM 626 O O . THR A 1 83 ? 5.301 21.047 0.833 1 96.88 83 THR A O 1
ATOM 629 N N . SER A 1 84 ? 7.223 19.906 0.707 1 96.75 84 SER A N 1
ATOM 630 C CA . SER A 1 84 ? 6.855 19.281 -0.561 1 96.75 84 SER A CA 1
ATOM 631 C C . SER A 1 84 ? 5.605 18.422 -0.414 1 96.75 84 SER A C 1
ATOM 633 O O . SER A 1 84 ? 4.719 18.453 -1.27 1 96.75 84 SER A O 1
ATOM 635 N N . LEU A 1 85 ? 5.562 17.703 0.651 1 97.56 85 LEU A N 1
ATOM 636 C CA . LEU A 1 85 ? 4.398 16.859 0.916 1 97.56 85 LEU A CA 1
ATOM 637 C C . LEU A 1 85 ? 3.148 17.703 1.119 1 97.56 85 LEU A C 1
ATOM 639 O O . LEU A 1 85 ? 2.09 17.406 0.565 1 97.56 85 LEU A O 1
ATOM 643 N N . LEU A 1 86 ? 3.266 18.734 1.885 1 98.19 86 LEU A N 1
ATOM 644 C CA . LEU A 1 86 ? 2.148 19.641 2.146 1 98.19 86 LEU A CA 1
ATOM 645 C C . LEU A 1 86 ? 1.663 20.297 0.856 1 98.19 86 LEU A C 1
ATOM 647 O O . LEU A 1 86 ? 0.457 20.406 0.623 1 98.19 86 LEU A O 1
ATOM 651 N N . ASN A 1 87 ? 2.582 20.688 0.025 1 98 87 ASN A N 1
ATOM 652 C CA . ASN A 1 87 ? 2.217 21.281 -1.256 1 98 87 ASN A CA 1
ATOM 653 C C . ASN A 1 87 ? 1.507 20.266 -2.158 1 98 87 ASN A C 1
ATOM 655 O O . ASN A 1 87 ? 0.54 20.625 -2.84 1 98 87 ASN A O 1
ATOM 659 N N . PHE A 1 88 ? 2.01 19.109 -2.168 1 98 88 PHE A N 1
ATOM 660 C CA . PHE A 1 88 ? 1.37 18.047 -2.926 1 98 88 PHE A CA 1
ATOM 661 C C . PHE A 1 88 ? -0.06 17.828 -2.449 1 98 88 PHE A C 1
ATOM 663 O O . PHE A 1 88 ? -0.986 17.75 -3.262 1 98 88 PHE A O 1
ATOM 670 N N . ALA A 1 89 ? -0.23 17.688 -1.146 1 98.25 89 ALA A N 1
ATOM 671 C CA . ALA A 1 89 ? -1.557 17.484 -0.572 1 98.25 89 ALA A CA 1
ATOM 672 C C . ALA A 1 89 ? -2.496 18.641 -0.938 1 98.25 89 ALA A C 1
ATOM 674 O O . ALA A 1 89 ? -3.656 18.406 -1.291 1 98.25 89 ALA A O 1
ATOM 675 N N . LYS A 1 90 ? -2 19.797 -0.881 1 97.88 90 LYS A N 1
ATOM 676 C CA . LYS A 1 90 ? -2.783 20.984 -1.226 1 97.88 90 LYS A CA 1
ATOM 677 C C . LYS A 1 90 ? -3.205 20.953 -2.691 1 97.88 90 LYS A C 1
ATOM 679 O O . LYS A 1 90 ? -4.367 21.203 -3.012 1 97.88 90 LYS A O 1
ATOM 684 N N . ALA A 1 91 ? -2.318 20.625 -3.561 1 97.38 91 ALA A N 1
ATOM 685 C CA . ALA A 1 91 ? -2.572 20.625 -5 1 97.38 91 ALA A CA 1
ATOM 686 C C . ALA A 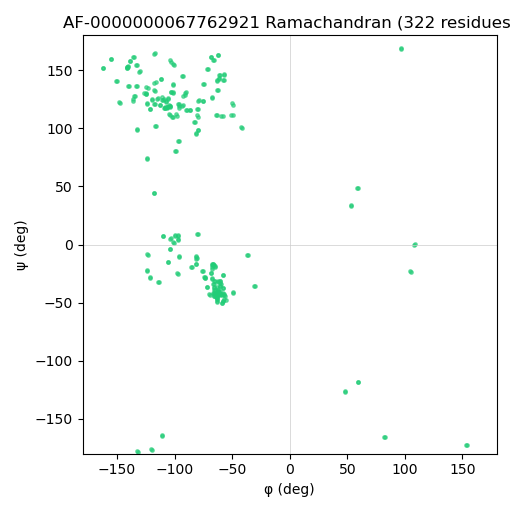1 91 ? -3.686 19.656 -5.359 1 97.38 91 ALA A C 1
ATOM 688 O O . ALA A 1 91 ? -4.449 19.891 -6.297 1 97.38 91 ALA A O 1
ATOM 689 N N . PHE A 1 92 ? -3.807 18.609 -4.625 1 97.62 92 PHE A N 1
ATOM 690 C CA . PHE A 1 92 ? -4.754 17.562 -4.984 1 97.62 92 PHE A CA 1
ATOM 691 C C . PHE A 1 92 ? -5.922 17.531 -4 1 97.62 92 PHE A C 1
ATOM 693 O O . PHE A 1 92 ? -6.727 16.594 -4.016 1 97.62 92 PHE A O 1
ATOM 700 N N . ASP A 1 93 ? -5.996 18.469 -3.123 1 97.69 93 ASP A N 1
ATOM 701 C CA . ASP A 1 93 ? -7.059 18.594 -2.131 1 97.69 93 ASP A CA 1
ATOM 702 C C . ASP A 1 93 ? -7.137 17.344 -1.25 1 97.69 93 ASP A C 1
ATOM 704 O O . ASP A 1 93 ? -8.211 16.75 -1.09 1 97.69 93 ASP A O 1
ATOM 708 N N . LEU A 1 94 ? -5.961 16.984 -0.783 1 98.12 94 LEU A N 1
ATOM 709 C CA . LEU A 1 94 ? -5.84 15.875 0.154 1 98.12 94 LEU A CA 1
ATOM 710 C C . LEU A 1 94 ? -5.617 16.375 1.574 1 98.12 94 LEU A C 1
ATOM 712 O O . LEU A 1 94 ? -5.184 17.516 1.771 1 98.12 94 LEU A O 1
ATOM 716 N N . VAL A 1 95 ? -5.953 15.531 2.527 1 97.94 95 VAL A N 1
ATOM 717 C CA . VAL A 1 95 ? -5.664 15.805 3.932 1 97.94 95 VAL A CA 1
ATOM 718 C C . VAL A 1 95 ? -4.688 14.758 4.469 1 97.94 95 VAL A C 1
ATOM 720 O O . VAL A 1 95 ? -4.785 13.578 4.137 1 97.94 95 VAL A O 1
ATOM 723 N N . ILE A 1 96 ? -3.777 15.211 5.246 1 97.81 96 ILE A N 1
ATOM 724 C CA . ILE A 1 96 ? -2.871 14.312 5.945 1 97.81 96 ILE A CA 1
ATOM 725 C C . ILE A 1 96 ? -3.537 13.797 7.219 1 97.81 96 ILE A C 1
ATOM 727 O O . ILE A 1 96 ? -3.531 14.477 8.25 1 97.81 96 ILE A O 1
ATOM 731 N N . ALA A 1 97 ? -3.932 12.633 7.18 1 95.56 97 ALA A N 1
ATOM 732 C CA . ALA A 1 97 ? -4.797 12.078 8.219 1 95.56 97 ALA A CA 1
ATOM 733 C C . ALA A 1 97 ? -4.074 12.023 9.562 1 95.56 97 ALA A C 1
ATOM 735 O O . ALA A 1 97 ? -4.688 12.227 10.609 1 95.56 97 ALA A O 1
ATOM 736 N N . ASN A 1 98 ? -2.771 11.836 9.57 1 92 98 ASN A N 1
ATOM 737 C CA . ASN A 1 98 ? -1.945 11.766 10.773 1 92 98 ASN A CA 1
ATOM 738 C C . ASN A 1 98 ? -2.059 13.039 11.609 1 92 98 ASN A C 1
ATOM 740 O O . ASN A 1 98 ? -1.829 13.016 12.82 1 92 98 ASN A O 1
ATOM 744 N N . SER A 1 99 ? -2.365 14.055 10.961 1 95.69 99 SER A N 1
ATOM 745 C CA . SER A 1 99 ? -2.332 15.352 11.633 1 95.69 99 SER A CA 1
ATOM 746 C C . SER A 1 99 ? -3.73 15.789 12.055 1 95.69 99 SER A C 1
ATOM 748 O O . SER A 1 99 ? -3.918 16.906 12.531 1 95.69 99 SER A O 1
ATOM 750 N N . SER A 1 100 ? -4.684 14.93 11.914 1 95.12 100 SER A N 1
ATOM 751 C CA . SER A 1 100 ? -6.074 15.352 12.055 1 95.12 100 SER A CA 1
ATOM 752 C C . SER A 1 100 ? -6.602 15.086 13.461 1 95.12 100 SER A C 1
ATOM 754 O O . SER A 1 100 ? -7.672 15.57 13.828 1 95.12 100 SER A O 1
ATOM 756 N N . PHE A 1 101 ? -5.875 14.375 14.227 1 94.69 101 PHE A N 1
ATOM 757 C CA . PHE A 1 101 ? -6.359 13.953 15.539 1 94.69 101 PHE A CA 1
ATOM 758 C C . PHE A 1 101 ? -5.301 14.195 16.609 1 94.69 101 PHE A C 1
ATOM 760 O O . PHE A 1 101 ? -4.125 13.875 16.406 1 94.69 101 PHE A O 1
ATOM 767 N N . PRO A 1 102 ? -5.77 14.703 17.672 1 93.94 102 PRO A N 1
ATOM 768 C CA . PRO A 1 102 ? -4.816 14.82 18.781 1 93.94 102 PRO A CA 1
ATOM 769 C C . PRO A 1 102 ? -4.387 13.469 19.344 1 93.94 102 PRO A C 1
ATOM 771 O O . PRO A 1 102 ? -5.234 12.609 19.625 1 93.94 102 PRO A O 1
ATOM 774 N N . LYS A 1 103 ? -3.074 13.281 19.391 1 93.06 103 LYS A N 1
ATOM 775 C CA . LYS A 1 103 ? -2.525 12.023 19.891 1 93.06 103 LYS A CA 1
ATOM 776 C C . LYS A 1 103 ? -1.304 12.266 20.766 1 93.06 103 LYS A C 1
ATOM 778 O O . LYS A 1 103 ? -0.639 13.297 20.641 1 93.06 103 LYS A O 1
ATOM 783 N N . ARG A 1 104 ? -1.068 11.242 21.609 1 92.06 104 ARG A N 1
ATOM 784 C CA . ARG A 1 104 ? 0.244 11.188 22.25 1 92.06 104 ARG A CA 1
ATOM 785 C C . ARG A 1 104 ? 1.341 10.938 21.219 1 92.06 104 ARG A C 1
ATOM 787 O O . ARG A 1 104 ? 1.092 10.328 20.172 1 92.06 104 ARG A O 1
ATOM 794 N N . GLU A 1 105 ? 2.502 11.289 21.609 1 88.94 105 GLU A N 1
ATOM 795 C CA . GLU A 1 105 ? 3.627 11.211 20.672 1 88.94 105 GLU A CA 1
ATOM 796 C C . GLU A 1 105 ? 3.842 9.781 20.188 1 88.94 105 GLU A C 1
ATOM 798 O O . GLU A 1 105 ? 4.199 9.562 19.031 1 88.94 105 GLU A O 1
ATOM 803 N N . GLU A 1 106 ? 3.586 8.789 21.016 1 85.88 106 GLU A N 1
ATOM 804 C CA . GLU A 1 106 ? 3.836 7.395 20.688 1 85.88 106 GLU A CA 1
ATOM 805 C C . GLU A 1 106 ? 2.924 6.922 19.562 1 85.88 106 GLU A C 1
ATOM 807 O O . GLU A 1 106 ? 3.213 5.922 18.891 1 85.88 106 GLU A O 1
ATOM 812 N N . HIS A 1 107 ? 1.87 7.73 19.344 1 89 107 HIS A N 1
ATOM 813 C CA . HIS A 1 107 ? 0.928 7.367 18.297 1 89 107 HIS A CA 1
ATOM 814 C C . HIS A 1 107 ? 1.127 8.227 17.047 1 89 107 HIS A C 1
ATOM 816 O O . HIS A 1 107 ? 0.377 8.109 16.078 1 89 107 HIS A O 1
ATOM 822 N N . LEU A 1 108 ? 2.184 9.062 17.109 1 89.94 108 LEU A N 1
ATOM 823 C CA . LEU A 1 108 ? 2.504 9.914 15.969 1 89.94 108 LEU A CA 1
ATOM 824 C C . LEU A 1 108 ? 3.842 9.516 15.352 1 89.94 108 LEU A C 1
ATOM 826 O O . LEU A 1 108 ? 4.023 9.609 14.141 1 89.94 108 LEU A O 1
ATOM 830 N N . VAL A 1 109 ? 4.695 9.055 16.188 1 88.75 109 VAL A N 1
ATOM 831 C CA . VAL A 1 109 ? 6.055 8.719 15.773 1 88.75 109 VAL A CA 1
ATOM 832 C C . VAL A 1 109 ? 6.047 7.41 14.984 1 88.75 109 VAL A C 1
ATOM 834 O O . VAL A 1 109 ? 5.547 6.391 15.469 1 88.75 109 VAL A O 1
ATOM 837 N N . THR A 1 110 ? 6.555 7.52 13.82 1 85.88 110 THR A N 1
ATOM 838 C CA . THR A 1 110 ? 6.543 6.332 12.969 1 85.88 110 THR A CA 1
ATOM 839 C C . THR A 1 110 ? 7.941 5.719 12.883 1 85.88 110 THR A C 1
ATOM 841 O O . THR A 1 110 ? 8.094 4.582 12.438 1 85.88 110 THR A O 1
ATOM 844 N N . TYR A 1 111 ? 8.938 6.449 13.273 1 84.06 111 TYR A N 1
ATOM 845 C CA . TYR A 1 111 ? 10.312 5.961 13.305 1 84.06 111 TYR A CA 1
ATOM 846 C C . TYR A 1 111 ? 10.992 6.344 14.617 1 84.06 111 TYR A C 1
ATOM 848 O O . TYR A 1 111 ? 10.93 7.496 15.047 1 84.06 111 TYR A O 1
ATOM 856 N N . GLN A 1 112 ? 11.562 5.352 15.266 1 83.19 112 GLN A N 1
ATOM 857 C CA . GLN A 1 112 ? 12.25 5.602 16.531 1 83.19 112 GLN A CA 1
ATOM 858 C C . GLN A 1 112 ? 13.586 4.863 16.594 1 83.19 112 GLN A C 1
ATOM 860 O O . GLN A 1 112 ? 13.656 3.67 16.281 1 83.19 112 GLN A O 1
ATOM 865 N N . SER A 1 113 ? 14.539 5.598 16.797 1 80.88 113 SER A N 1
ATOM 866 C CA . SER A 1 113 ? 15.867 5.047 17.062 1 80.88 113 SER A CA 1
ATOM 867 C C . SER A 1 113 ? 16.375 5.477 18.438 1 80.88 113 SER A C 1
ATOM 869 O O . SER A 1 113 ? 15.633 6.086 19.219 1 80.88 113 SER A O 1
ATOM 871 N N . SER A 1 114 ? 17.625 5.066 18.719 1 83.19 114 SER A N 1
ATOM 872 C CA . SER A 1 114 ? 18.203 5.457 20 1 83.19 114 SER A CA 1
ATOM 873 C C . SER A 1 114 ? 18.422 6.965 20.078 1 83.19 114 SER A C 1
ATOM 875 O O . SER A 1 114 ? 18.469 7.535 21.172 1 83.19 114 SER A O 1
ATOM 877 N N . VAL A 1 115 ? 18.406 7.613 18.891 1 84.06 115 VAL A N 1
ATOM 878 C CA . VAL A 1 115 ? 18.828 9.008 18.922 1 84.06 115 VAL A CA 1
ATOM 879 C C . VAL A 1 115 ? 17.734 9.898 18.359 1 84.06 115 VAL A C 1
ATOM 881 O O . VAL A 1 115 ? 17.812 11.125 18.422 1 84.06 115 VAL A O 1
ATOM 884 N N . ALA A 1 116 ? 16.703 9.219 17.781 1 85.38 116 ALA A N 1
ATOM 885 C CA . ALA A 1 116 ? 15.758 10.102 17.094 1 85.38 116 ALA A CA 1
ATOM 886 C C . ALA A 1 116 ? 14.352 9.508 17.109 1 85.38 116 ALA A C 1
ATOM 888 O O . ALA A 1 116 ? 14.18 8.289 17.031 1 85.38 116 ALA A O 1
ATOM 889 N N . ARG A 1 117 ? 13.383 10.414 17.312 1 88.38 117 ARG A N 1
ATOM 890 C CA . ARG A 1 117 ? 11.961 10.141 17.094 1 88.38 117 ARG A CA 1
ATOM 891 C C . ARG A 1 117 ? 11.398 11.047 16 1 88.38 117 ARG A C 1
ATOM 893 O O . ARG A 1 117 ? 11.484 12.273 16.094 1 88.38 117 ARG A O 1
ATOM 900 N N . THR A 1 118 ? 10.859 10.383 14.914 1 90.81 118 THR A N 1
ATOM 901 C CA . THR A 1 118 ? 10.391 11.211 13.812 1 90.81 118 THR A CA 1
ATOM 902 C C . THR A 1 118 ? 9.102 10.633 13.219 1 90.81 118 THR A C 1
ATOM 904 O O . THR A 1 118 ? 8.797 9.453 13.406 1 90.81 118 THR A O 1
ATOM 907 N N . GLN A 1 119 ? 8.367 11.523 12.703 1 92.81 119 GLN A N 1
ATOM 908 C CA . GLN A 1 119 ? 7.195 11.156 11.922 1 92.81 119 GLN A CA 1
ATOM 909 C C . GLN A 1 119 ? 7.477 11.273 10.422 1 92.81 119 GLN A C 1
ATOM 911 O O . GLN A 1 119 ? 7.625 12.383 9.898 1 92.81 119 GLN A O 1
ATOM 916 N N . LEU A 1 120 ? 7.551 10.109 9.766 1 91.88 120 LEU A N 1
ATOM 917 C CA . LEU A 1 120 ? 7.93 10.102 8.359 1 91.88 120 LEU A CA 1
ATOM 918 C C . LEU A 1 120 ? 6.836 9.469 7.504 1 91.88 120 LEU A C 1
ATOM 920 O O . LEU A 1 120 ? 6.738 9.75 6.305 1 91.88 120 LEU A O 1
ATOM 924 N N . ASP A 1 121 ? 6.082 8.539 8.117 1 90.69 121 ASP A N 1
ATOM 925 C CA . ASP A 1 121 ? 5.008 7.848 7.414 1 90.69 121 ASP A CA 1
ATOM 926 C C . ASP A 1 121 ? 3.682 8.594 7.566 1 90.69 121 ASP A C 1
ATOM 928 O O . ASP A 1 121 ? 3.32 9.008 8.672 1 90.69 121 ASP A O 1
ATOM 932 N N . TYR A 1 122 ? 3.049 8.789 6.492 1 94.94 122 TYR A N 1
ATOM 933 C CA . TYR A 1 122 ? 1.787 9.523 6.5 1 94.94 122 TYR A CA 1
ATOM 934 C C . TYR A 1 122 ? 0.729 8.797 5.676 1 94.94 122 TYR A C 1
ATOM 936 O O . TYR A 1 122 ? 1.058 8 4.793 1 94.94 122 TYR A O 1
ATOM 944 N N . LEU A 1 123 ? -0.459 9.07 6.039 1 95.56 123 LEU A N 1
ATOM 945 C CA . LEU A 1 123 ? -1.613 8.617 5.273 1 95.56 123 LEU A CA 1
ATOM 946 C C . LEU A 1 123 ? -2.436 9.805 4.777 1 95.56 123 LEU A C 1
ATOM 948 O O . LEU A 1 123 ? -2.816 10.672 5.566 1 95.56 123 LEU A O 1
ATOM 952 N N . LEU A 1 124 ? -2.635 9.844 3.486 1 97.19 124 LEU A N 1
ATOM 953 C CA . LEU A 1 124 ? -3.42 10.906 2.877 1 97.19 124 LEU A CA 1
ATOM 954 C C . LEU A 1 124 ? -4.734 10.367 2.326 1 97.19 124 LEU A C 1
ATOM 956 O O . LEU A 1 124 ? -4.773 9.273 1.759 1 97.19 124 LEU A O 1
ATOM 96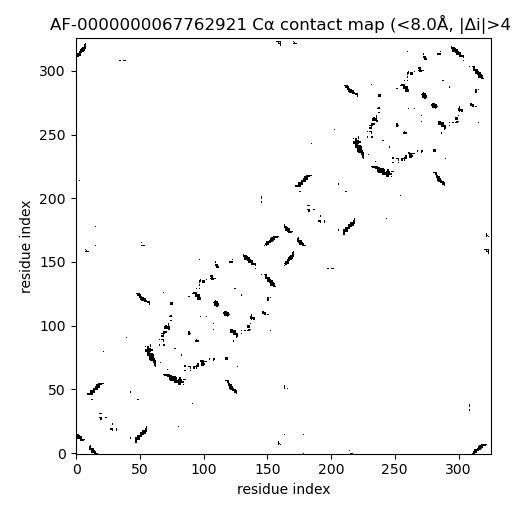0 N N . ILE A 1 125 ? -5.762 11.18 2.475 1 96.75 125 ILE A N 1
ATOM 961 C CA . ILE A 1 125 ? -7.07 10.891 1.899 1 96.75 125 ILE A CA 1
ATOM 962 C C . ILE A 1 125 ? -7.641 12.156 1.258 1 96.75 125 ILE A C 1
ATOM 964 O O . ILE A 1 125 ? -7.168 13.266 1.53 1 96.75 125 ILE A O 1
ATOM 968 N N . ARG A 1 126 ? -8.578 11.961 0.407 1 97.25 126 ARG A N 1
ATOM 969 C CA . ARG A 1 126 ? -9.242 13.133 -0.16 1 97.25 126 ARG A CA 1
ATOM 970 C C . ARG A 1 126 ? -9.938 13.953 0.924 1 97.25 126 ARG A C 1
ATOM 972 O O . ARG A 1 126 ? -10.547 13.391 1.835 1 97.25 126 ARG A O 1
ATOM 979 N N . ARG A 1 127 ? -9.883 15.227 0.762 1 96.62 127 ARG A N 1
ATOM 980 C CA . ARG A 1 127 ? -10.492 16.125 1.743 1 96.62 127 ARG A CA 1
ATOM 981 C C . ARG A 1 127 ? -11.984 15.828 1.905 1 96.62 127 ARG A C 1
ATOM 983 O O . ARG A 1 127 ? -12.508 15.852 3.02 1 96.62 127 ARG A O 1
ATOM 990 N N . CYS A 1 128 ? -12.656 15.5 0.863 1 94.5 128 CYS A N 1
ATOM 991 C CA . CYS A 1 128 ? -14.094 15.258 0.899 1 94.5 128 CYS A CA 1
ATOM 992 C C . CYS A 1 128 ? -14.414 14.008 1.702 1 94.5 128 CYS A C 1
ATOM 994 O O . CYS A 1 128 ? -15.555 13.82 2.131 1 94.5 128 CYS A O 1
ATOM 996 N N . ASP A 1 129 ? -13.469 13.203 1.918 1 92.88 129 ASP A N 1
ATOM 997 C CA . ASP A 1 129 ? -13.672 11.969 2.67 1 92.88 129 ASP A CA 1
ATOM 998 C C . ASP A 1 129 ? -13.195 12.117 4.109 1 92.88 129 ASP A C 1
ATOM 1000 O O . ASP A 1 129 ? -13.312 11.18 4.91 1 92.88 129 ASP A O 1
ATOM 1004 N N . ARG A 1 130 ? -12.734 13.211 4.48 1 92.44 130 ARG A N 1
ATOM 1005 C CA . ARG A 1 130 ? -12.109 13.445 5.777 1 92.44 130 ARG A CA 1
ATOM 1006 C C . ARG A 1 130 ? -13.078 13.164 6.918 1 92.44 130 ARG A C 1
ATOM 1008 O O . ARG A 1 130 ? -12.68 12.664 7.973 1 92.44 130 ARG A O 1
ATOM 1015 N N . ARG A 1 131 ? -14.312 13.469 6.691 1 90.94 131 ARG A N 1
ATOM 1016 C CA . ARG A 1 131 ? -15.305 13.32 7.75 1 90.94 131 ARG A CA 1
ATOM 1017 C C . ARG A 1 131 ? -15.539 11.852 8.07 1 90.94 131 ARG A C 1
ATOM 1019 O O . ARG A 1 131 ? -15.977 11.508 9.172 1 90.94 131 ARG A O 1
ATOM 1026 N N . LEU A 1 132 ? -15.258 11.062 7.109 1 89.31 132 LEU A N 1
ATOM 1027 C CA . LEU A 1 132 ? -15.469 9.625 7.301 1 89.31 132 LEU A CA 1
ATOM 1028 C C . LEU A 1 132 ? -14.297 9.008 8.055 1 89.31 132 LEU A C 1
ATOM 1030 O O . LEU A 1 132 ? -14.398 7.883 8.555 1 89.31 132 LEU A O 1
ATOM 1034 N N . CYS A 1 133 ? -13.195 9.711 8.102 1 91.38 133 CYS A N 1
ATOM 1035 C CA . CYS A 1 133 ? -12.039 9.25 8.859 1 91.38 133 CYS A CA 1
ATOM 1036 C C . CYS A 1 133 ? -12.195 9.562 10.344 1 91.38 133 CYS A C 1
ATOM 1038 O O . CYS A 1 133 ? -12.227 10.727 10.742 1 91.38 133 CYS A O 1
ATOM 1040 N N . GLU A 1 134 ? -12.25 8.562 11.125 1 91.75 134 GLU A N 1
ATOM 1041 C CA . GLU A 1 134 ? -12.57 8.727 12.539 1 91.75 134 GLU A CA 1
ATOM 1042 C C . GLU A 1 134 ? -11.297 8.758 13.383 1 91.75 134 GLU A C 1
ATOM 1044 O O . GLU A 1 134 ? -11.312 9.258 14.516 1 91.75 134 GLU A O 1
ATOM 1049 N N . ASP A 1 135 ? -10.312 8.18 12.891 1 92.5 135 ASP A N 1
ATOM 1050 C CA . ASP A 1 135 ? -9.062 8.117 13.641 1 92.5 135 ASP A CA 1
ATOM 1051 C C . ASP A 1 135 ? -7.891 7.77 12.727 1 92.5 135 ASP A C 1
ATOM 1053 O O . ASP A 1 135 ? -8.086 7.203 11.648 1 92.5 135 ASP A O 1
ATOM 1057 N N . CYS A 1 136 ? -6.762 8.203 13.094 1 92.69 136 CYS A N 1
ATOM 1058 C CA . CYS A 1 136 ? -5.504 7.828 12.453 1 92.69 136 CYS A CA 1
ATOM 1059 C C . CYS A 1 136 ? -4.363 7.812 13.461 1 92.69 136 CYS A C 1
ATOM 1061 O O . CYS A 1 136 ? -4.09 8.82 14.109 1 92.69 136 CYS A O 1
ATOM 1063 N N . LYS A 1 137 ? -3.725 6.66 13.57 1 89.81 137 LYS A N 1
ATOM 1064 C CA . LYS A 1 137 ? -2.682 6.543 14.586 1 89.81 137 LYS A CA 1
ATOM 1065 C C . LYS A 1 137 ? -1.674 5.457 14.211 1 89.81 137 LYS A C 1
ATOM 1067 O O . LYS A 1 137 ? -1.962 4.594 13.383 1 89.81 137 LYS A O 1
ATOM 1072 N N . VAL A 1 138 ? -0.532 5.613 14.852 1 85.75 138 VAL A N 1
ATOM 1073 C CA . VAL A 1 138 ? 0.476 4.559 14.805 1 85.75 138 VAL A CA 1
ATOM 1074 C C . VAL A 1 138 ? 0.296 3.617 15.992 1 85.75 138 VAL A C 1
ATOM 1076 O O . VAL A 1 138 ? 0.094 4.066 17.125 1 85.75 138 VAL A O 1
ATOM 1079 N N . ILE A 1 139 ? 0.227 2.365 15.617 1 79.06 139 ILE A N 1
ATOM 1080 C CA . ILE A 1 139 ? 0.203 1.384 16.703 1 79.06 139 ILE A CA 1
ATOM 1081 C C . ILE A 1 139 ? 1.63 0.976 17.062 1 79.06 139 ILE A C 1
ATOM 1083 O O . ILE A 1 139 ? 2.361 0.447 16.219 1 79.06 139 ILE A O 1
ATOM 1087 N N . PRO A 1 140 ? 1.92 1.354 18.312 1 68.5 140 PRO A N 1
ATOM 1088 C CA . PRO A 1 140 ? 3.287 1.004 18.703 1 68.5 140 PRO A CA 1
ATOM 1089 C C . PRO A 1 140 ? 3.529 -0.503 18.719 1 68.5 140 PRO A C 1
ATOM 1091 O O . PRO A 1 140 ? 2.617 -1.275 19.031 1 68.5 140 PRO A O 1
ATOM 1094 N N . GLY A 1 141 ? 4.328 -1.056 17.828 1 59.03 141 GLY A N 1
ATOM 1095 C CA . GLY A 1 141 ? 4.645 -2.475 17.812 1 59.03 141 GLY A CA 1
ATOM 1096 C C . GLY A 1 141 ? 5.086 -3.004 19.172 1 59.03 141 GLY A C 1
ATOM 1097 O O . GLY A 1 141 ? 5.59 -2.248 20 1 59.03 141 GLY A O 1
ATOM 1098 N N . ASP A 1 142 ? 4.301 -3.998 19.656 1 52.78 142 ASP A N 1
ATOM 1099 C CA . ASP A 1 142 ? 4.801 -4.645 20.875 1 52.78 142 ASP A CA 1
ATOM 1100 C C . ASP A 1 142 ? 6.262 -5.051 20.719 1 52.78 142 ASP A C 1
ATOM 1102 O O . ASP A 1 142 ? 6.961 -5.277 21.703 1 52.78 142 ASP A O 1
ATOM 1106 N N . THR A 1 143 ? 6.527 -5.582 19.5 1 47.16 143 THR A N 1
ATOM 1107 C CA . THR A 1 143 ? 7.867 -6.16 19.453 1 47.16 143 THR A CA 1
ATOM 1108 C C . THR A 1 143 ? 8.859 -5.172 18.859 1 47.16 143 THR A C 1
ATOM 1110 O O . THR A 1 143 ? 8.57 -4.527 17.844 1 47.16 143 THR A O 1
ATOM 1113 N N . LEU A 1 144 ? 9.867 -4.848 19.625 1 43 144 LEU A N 1
ATOM 1114 C CA . LEU A 1 144 ? 11.086 -4.109 19.297 1 43 144 LEU A CA 1
ATOM 1115 C C . LEU A 1 144 ? 11.492 -4.336 17.844 1 43 144 LEU A C 1
ATOM 1117 O O . LEU A 1 144 ? 12.266 -3.559 17.281 1 43 144 LEU A O 1
ATOM 1121 N N . ALA A 1 145 ? 11.281 -5.469 17.406 1 44.12 145 ALA A N 1
ATOM 1122 C CA . ALA A 1 145 ? 12 -5.852 16.188 1 44.12 145 ALA A CA 1
ATOM 1123 C C . ALA A 1 145 ? 11.43 -5.148 14.969 1 44.12 145 ALA A C 1
ATOM 1125 O O . ALA A 1 145 ? 12.086 -5.062 13.922 1 44.12 145 ALA A O 1
ATOM 1126 N N . THR A 1 146 ? 10.188 -4.805 14.992 1 51.66 146 THR A N 1
ATOM 1127 C CA . THR A 1 146 ? 9.742 -4.277 13.711 1 51.66 146 THR A CA 1
ATOM 1128 C C . THR A 1 146 ? 9.727 -2.752 13.727 1 51.66 146 THR A C 1
ATOM 1130 O O . THR A 1 146 ? 9 -2.141 14.508 1 51.66 146 THR A O 1
ATOM 1133 N N . GLN A 1 147 ? 10.969 -2.217 13.523 1 55.03 147 GLN A N 1
ATOM 1134 C CA . GLN A 1 147 ? 11.148 -0.783 13.336 1 55.03 147 GLN A CA 1
ATOM 1135 C C . GLN A 1 147 ? 10 -0.18 12.539 1 55.03 147 GLN A C 1
ATOM 1137 O O . GLN A 1 147 ? 9.812 1.038 12.539 1 55.03 147 GLN A O 1
ATOM 1142 N N . HIS A 1 148 ? 9.234 -1.119 12.062 1 56.91 148 HIS A N 1
ATOM 1143 C CA . HIS A 1 148 ? 8.164 -0.554 11.25 1 56.91 148 HIS A CA 1
ATOM 1144 C C . HIS A 1 148 ? 6.832 -0.577 12 1 56.91 148 HIS A C 1
ATOM 1146 O O . HIS A 1 148 ? 6.508 -1.562 12.664 1 56.91 148 HIS A O 1
ATOM 1152 N N . ARG A 1 149 ? 6.309 0.635 12.18 1 65.75 149 ARG A N 1
ATOM 1153 C CA . ARG A 1 149 ? 5.055 0.782 12.914 1 65.75 149 ARG A CA 1
ATOM 1154 C C . ARG A 1 149 ? 3.863 0.791 11.961 1 65.75 149 ARG A C 1
ATOM 1156 O O . ARG A 1 149 ? 3.988 1.214 10.805 1 65.75 149 ARG A O 1
ATOM 1163 N N . PHE A 1 150 ? 2.766 0.194 12.477 1 73.56 150 PHE A N 1
ATOM 1164 C CA . PHE A 1 150 ? 1.521 0.061 11.727 1 73.56 150 PHE A CA 1
ATOM 1165 C C . PHE A 1 150 ? 0.725 1.36 11.766 1 73.56 150 PHE A C 1
ATOM 1167 O O . PHE A 1 150 ? 0.385 1.856 12.836 1 73.56 150 PHE A O 1
ATOM 1174 N N . LEU A 1 151 ? 0.643 1.98 10.633 1 83.12 151 LEU A N 1
ATOM 1175 C CA . LEU A 1 151 ? -0.276 3.107 10.516 1 83.12 151 LEU A CA 1
ATOM 1176 C C . LEU A 1 151 ? -1.71 2.623 10.336 1 83.12 151 LEU A C 1
ATOM 1178 O O . LEU A 1 151 ? -1.981 1.788 9.469 1 83.12 151 LEU A O 1
ATOM 1182 N N . VAL A 1 152 ? -2.592 3.098 11.258 1 86.25 152 VAL A N 1
ATOM 1183 C CA . VAL A 1 152 ? -3.988 2.67 11.242 1 86.25 152 VAL A CA 1
ATOM 1184 C C . VAL A 1 152 ? -4.895 3.873 10.984 1 86.25 152 VAL A C 1
ATOM 1186 O O . VAL A 1 152 ? -4.699 4.941 11.57 1 86.25 152 VAL A O 1
ATOM 1189 N N . MET A 1 153 ? -5.746 3.637 10.102 1 90.12 153 MET A N 1
ATOM 1190 C CA . MET A 1 153 ? -6.797 4.625 9.867 1 90.12 153 MET A CA 1
ATOM 1191 C C . MET A 1 153 ? -8.18 3.988 9.984 1 90.12 153 MET A C 1
ATOM 1193 O O . MET A 1 153 ? -8.422 2.912 9.438 1 90.12 153 MET A O 1
ATOM 1197 N N . ASP A 1 154 ? -9.023 4.648 10.773 1 87.75 154 ASP A N 1
ATOM 1198 C CA . ASP A 1 154 ? -10.414 4.219 10.898 1 87.75 154 ASP A CA 1
ATOM 1199 C C . ASP A 1 154 ? -11.328 5.055 10.008 1 87.75 154 ASP A C 1
ATOM 1201 O O . ASP A 1 154 ? -11.508 6.25 10.242 1 87.75 154 ASP A O 1
ATOM 1205 N N . ILE A 1 155 ? -11.836 4.359 9.023 1 86.94 155 ILE A N 1
ATOM 1206 C CA . ILE A 1 155 ? -12.766 5.051 8.133 1 86.94 155 ILE A CA 1
ATOM 1207 C C . ILE A 1 155 ? -14.086 4.289 8.078 1 86.94 155 ILE A C 1
ATOM 1209 O O . ILE A 1 155 ? -14.094 3.055 8.062 1 86.94 155 ILE A O 1
ATOM 1213 N N . SER A 1 156 ? -15.156 5.027 8.156 1 83.69 156 SER A N 1
ATOM 1214 C CA . SER A 1 156 ? -16.5 4.449 8.062 1 83.69 156 SER A CA 1
ATOM 1215 C C . SER A 1 156 ? -17.047 4.582 6.652 1 83.69 156 SER A C 1
ATOM 1217 O O . SER A 1 156 ? -17.625 5.613 6.297 1 83.69 156 SER A O 1
ATOM 1219 N N . ILE A 1 157 ? -16.75 3.592 5.906 1 79.06 157 ILE A N 1
ATOM 1220 C CA . ILE A 1 157 ? -17.328 3.57 4.566 1 79.06 157 ILE A CA 1
ATOM 1221 C C . ILE A 1 157 ? -18.594 2.723 4.559 1 79.06 157 ILE A C 1
ATOM 1223 O O . ILE A 1 157 ?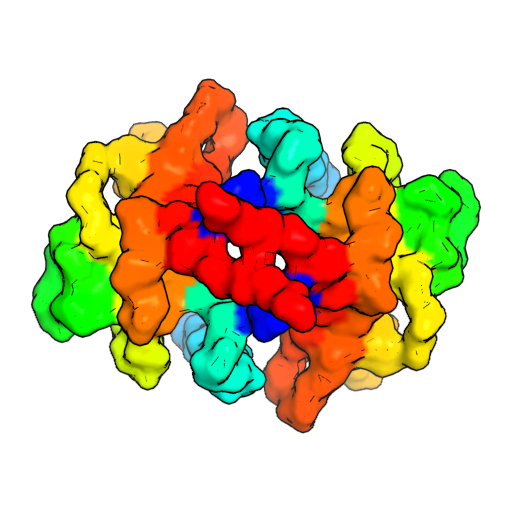 -18.578 1.569 4.996 1 79.06 157 ILE A O 1
ATOM 1227 N N . MET A 1 158 ? -19.734 3.359 4.219 1 66.25 158 MET A N 1
ATOM 1228 C CA . MET A 1 158 ? -21 2.645 4.121 1 66.25 158 MET A CA 1
ATOM 1229 C C . MET A 1 158 ? -21.109 1.896 2.795 1 66.25 158 MET A C 1
ATOM 1231 O O . MET A 1 158 ? -20.906 2.484 1.729 1 66.25 158 MET A O 1
ATOM 1235 N N . ILE A 1 159 ? -20.828 0.701 2.863 1 58.72 159 ILE A N 1
ATOM 1236 C CA . ILE A 1 159 ? -21 -0.073 1.639 1 58.72 159 ILE A CA 1
ATOM 1237 C C . ILE A 1 159 ? -22.469 -0.461 1.485 1 58.72 159 ILE A C 1
ATOM 1239 O O . ILE A 1 159 ? -23.094 -0.96 2.428 1 58.72 159 ILE A O 1
ATOM 1243 N N . ARG A 1 160 ? -23.172 0.304 0.741 1 51.62 160 ARG A N 1
ATOM 1244 C CA . ARG A 1 160 ? -24.578 -0.013 0.508 1 51.62 160 ARG A CA 1
ATOM 1245 C C . ARG A 1 160 ? -24.734 -1.383 -0.144 1 51.62 160 ARG A C 1
ATOM 1247 O O . ARG A 1 160 ? -23.953 -1.751 -1.018 1 51.62 160 ARG A O 1
ATOM 1254 N N . ARG A 1 161 ? -25.297 -2.273 0.712 1 48.22 161 ARG A N 1
ATOM 1255 C CA . ARG A 1 161 ? -25.719 -3.559 0.165 1 48.22 161 ARG A CA 1
ATOM 1256 C C . ARG A 1 161 ? -26.594 -3.365 -1.068 1 48.22 161 ARG A C 1
ATOM 1258 O O . ARG A 1 161 ? -27.375 -2.414 -1.137 1 48.22 161 ARG A O 1
ATOM 1265 N N . LYS A 1 162 ? -26.047 -3.766 -2.268 1 40.78 162 LYS A N 1
ATOM 1266 C CA . LYS A 1 162 ? -27.062 -3.85 -3.312 1 40.78 162 LYS A CA 1
ATOM 1267 C C . LYS A 1 162 ? -28.344 -4.477 -2.777 1 40.78 162 LYS A C 1
ATOM 1269 O O . LYS A 1 162 ? -28.312 -5.539 -2.154 1 40.78 162 LYS A O 1
ATOM 1274 N N . GLN A 1 163 ? -29.328 -3.637 -2.459 1 35.25 163 GLN A N 1
ATOM 1275 C CA . GLN A 1 163 ? -30.656 -4.211 -2.299 1 35.25 163 GLN A CA 1
ATOM 1276 C C . GLN A 1 163 ? -30.969 -5.199 -3.42 1 35.25 163 GLN A C 1
ATOM 1278 O O . GLN A 1 163 ? -30.594 -4.973 -4.574 1 35.25 163 GLN A O 1
ATOM 1283 N N . MET B 1 1 ? 5.625 -1.2 4.453 1 77.81 1 MET B N 1
ATOM 1284 C CA . MET B 1 1 ? 4.578 -0.331 4.984 1 77.81 1 MET B CA 1
ATOM 1285 C C . MET B 1 1 ? 3.262 -1.088 5.121 1 77.81 1 MET B C 1
ATOM 1287 O O . MET B 1 1 ? 2.889 -1.857 4.234 1 77.81 1 MET B O 1
ATOM 1291 N N . THR B 1 2 ? 2.623 -0.867 6.238 1 85.5 2 THR B N 1
ATOM 1292 C CA . THR B 1 2 ? 1.332 -1.51 6.453 1 85.5 2 THR B CA 1
ATOM 1293 C C . THR B 1 2 ? 0.26 -0.475 6.781 1 85.5 2 THR B C 1
ATOM 1295 O O . THR B 1 2 ? 0.485 0.426 7.59 1 85.5 2 THR B O 1
ATOM 1298 N N . ILE B 1 3 ? -0.854 -0.544 6.086 1 87 3 ILE B N 1
ATOM 1299 C CA . ILE B 1 3 ? -2.031 0.279 6.34 1 87 3 ILE B CA 1
ATOM 1300 C C . ILE B 1 3 ? -3.191 -0.605 6.789 1 87 3 ILE B C 1
ATOM 1302 O O . ILE B 1 3 ? -3.504 -1.609 6.145 1 87 3 ILE B O 1
ATOM 1306 N N . LYS B 1 4 ? -3.727 -0.272 7.91 1 87.12 4 LYS B N 1
ATOM 1307 C CA . LYS B 1 4 ? -4.945 -0.934 8.367 1 87.12 4 LYS B CA 1
ATOM 1308 C C . LYS B 1 4 ? -6.164 -0.037 8.172 1 87.12 4 LYS B C 1
ATOM 1310 O O . LYS B 1 4 ? -6.203 1.086 8.68 1 87.12 4 LYS B O 1
ATOM 1315 N N . LEU B 1 5 ? -7.105 -0.469 7.398 1 86.38 5 LEU B N 1
ATOM 1316 C CA . LEU B 1 5 ? -8.352 0.237 7.109 1 86.38 5 LEU B CA 1
ATOM 1317 C C . LEU B 1 5 ? -9.539 -0.462 7.766 1 86.38 5 LEU B C 1
ATOM 1319 O O . LEU B 1 5 ? -9.75 -1.659 7.559 1 86.38 5 LEU B O 1
ATOM 1323 N N . VAL B 1 6 ? -10.211 0.299 8.492 1 83.31 6 VAL B N 1
ATOM 1324 C CA . VAL B 1 6 ? -11.445 -0.226 9.062 1 83.31 6 VAL B CA 1
ATOM 1325 C C . VAL B 1 6 ? -12.648 0.326 8.305 1 83.31 6 VAL B C 1
ATOM 1327 O O . VAL B 1 6 ? -12.922 1.528 8.344 1 83.31 6 VAL B O 1
ATOM 1330 N N . VAL B 1 7 ? -13.312 -0.478 7.617 1 80.06 7 VAL B N 1
ATOM 1331 C CA . VAL B 1 7 ? -14.492 -0.149 6.824 1 80.06 7 VAL B CA 1
ATOM 1332 C C . VAL B 1 7 ? -15.711 -0.885 7.375 1 80.06 7 VAL B C 1
ATOM 1334 O O . VAL B 1 7 ? -15.914 -2.066 7.09 1 80.06 7 VAL B O 1
ATOM 1337 N N . GLY B 1 8 ? -16.531 -0.192 8.109 1 76.94 8 GLY B N 1
ATOM 1338 C CA . GLY B 1 8 ? -17.609 -0.875 8.812 1 76.94 8 GLY B CA 1
ATOM 1339 C C . GLY B 1 8 ? -17.109 -1.938 9.773 1 76.94 8 GLY B C 1
ATOM 1340 O O . GLY B 1 8 ? -16.297 -1.65 10.664 1 76.94 8 GLY B O 1
ATOM 1341 N N . GLU B 1 9 ? -17.547 -3.17 9.438 1 77.62 9 GLU B N 1
ATOM 1342 C CA . GLU B 1 9 ? -17.125 -4.27 10.305 1 77.62 9 GLU B CA 1
ATOM 1343 C C . GLU B 1 9 ? -15.898 -4.984 9.734 1 77.62 9 GLU B C 1
ATOM 1345 O O . GLU B 1 9 ? -15.398 -5.938 10.336 1 77.62 9 GLU B O 1
ATOM 1350 N N . CYS B 1 10 ? -15.469 -4.414 8.688 1 83.31 10 CYS B N 1
ATOM 1351 C CA . CYS B 1 10 ? -14.344 -5.062 8.023 1 83.31 10 CYS B CA 1
ATOM 1352 C C . CYS B 1 10 ? -13.039 -4.324 8.312 1 83.31 10 CYS B C 1
ATOM 1354 O O . CYS B 1 10 ? -13 -3.094 8.281 1 83.31 10 CYS B O 1
ATOM 1356 N N . THR B 1 11 ? -12.109 -5.102 8.688 1 88 11 THR B N 1
ATOM 1357 C CA . THR B 1 11 ? -10.766 -4.555 8.836 1 88 11 THR B CA 1
ATOM 1358 C C . THR B 1 11 ? -9.852 -5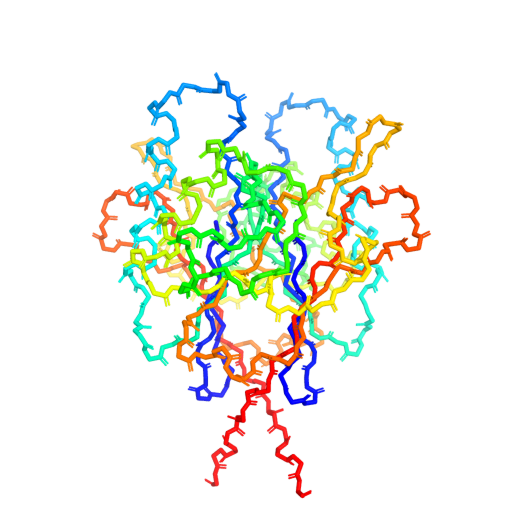.059 7.719 1 88 11 THR B C 1
ATOM 1360 O O . THR B 1 11 ? -9.664 -6.27 7.559 1 88 11 THR B O 1
ATOM 1363 N N . LEU B 1 12 ? -9.367 -4.105 6.918 1 91.19 12 LEU B N 1
ATOM 1364 C CA . LEU B 1 12 ? -8.477 -4.426 5.805 1 91.19 12 LEU B CA 1
ATOM 1365 C C . LEU B 1 12 ? -7.043 -4.027 6.121 1 91.19 12 LEU B C 1
ATOM 1367 O O . LEU B 1 12 ? -6.793 -2.902 6.566 1 91.19 12 LEU B O 1
ATOM 1371 N N . ASN B 1 13 ? -6.148 -4.992 5.996 1 92.06 13 ASN B N 1
ATOM 1372 C CA . ASN B 1 13 ? -4.723 -4.719 6.133 1 92.06 13 ASN B CA 1
ATOM 1373 C C . ASN B 1 13 ? -4.012 -4.766 4.781 1 92.06 13 ASN B C 1
ATOM 1375 O O . ASN B 1 13 ? -4.016 -5.797 4.109 1 92.06 13 ASN B O 1
ATOM 1379 N N . VAL B 1 14 ? -3.451 -3.609 4.414 1 91.94 14 VAL B N 1
ATOM 1380 C CA . VAL B 1 14 ? -2.686 -3.535 3.174 1 91.94 14 VAL B CA 1
ATOM 1381 C C . VAL B 1 14 ? -1.198 -3.4 3.494 1 91.94 14 VAL B C 1
ATOM 1383 O O . VAL B 1 14 ? -0.782 -2.443 4.148 1 91.94 14 VAL B O 1
ATOM 1386 N N . VAL B 1 15 ? -0.457 -4.375 3.08 1 92.25 15 VAL B N 1
ATOM 1387 C CA . VAL B 1 15 ? 0.991 -4.379 3.262 1 92.25 15 VAL B CA 1
ATOM 1388 C C . VAL B 1 15 ? 1.68 -4.109 1.925 1 92.25 15 VAL B C 1
ATOM 1390 O O . VAL B 1 15 ? 1.49 -4.855 0.96 1 92.25 15 VAL B O 1
ATOM 1393 N N . SER B 1 16 ? 2.389 -3.061 1.871 1 88.44 16 SER B N 1
ATOM 1394 C CA . SER B 1 16 ? 3.17 -2.729 0.683 1 88.44 16 SER B CA 1
ATOM 1395 C C . SER B 1 16 ? 4.641 -3.08 0.873 1 88.44 16 SER B C 1
ATOM 1397 O O . SER B 1 16 ? 5.254 -2.688 1.866 1 88.44 16 SER B O 1
ATOM 1399 N N . THR B 1 17 ? 5.188 -3.781 -0.141 1 89.06 17 THR B N 1
ATOM 1400 C CA . THR B 1 17 ? 6.547 -4.293 0.008 1 89.06 17 THR B CA 1
ATOM 1401 C C . THR B 1 17 ? 7.395 -3.945 -1.214 1 89.06 17 THR B C 1
ATOM 1403 O O . THR B 1 17 ? 6.859 -3.742 -2.307 1 89.06 17 THR B O 1
ATOM 1406 N N . TYR B 1 18 ? 8.617 -3.781 -0.902 1 86.19 18 TYR B N 1
ATOM 1407 C CA . TYR B 1 18 ? 9.656 -3.682 -1.917 1 86.19 18 TYR B CA 1
ATOM 1408 C C . TYR B 1 18 ? 10.836 -4.582 -1.578 1 86.19 18 TYR B C 1
ATOM 1410 O O . TYR B 1 18 ? 11.711 -4.207 -0.788 1 86.19 18 TYR B O 1
ATOM 1418 N N . ALA B 1 19 ? 10.828 -5.695 -2.205 1 91.62 19 ALA B N 1
ATOM 1419 C CA . ALA B 1 19 ? 11.852 -6.691 -1.889 1 91.62 19 ALA B CA 1
ATOM 1420 C C . ALA B 1 19 ? 13.219 -6.262 -2.422 1 91.62 19 ALA B C 1
ATOM 1422 O O . ALA B 1 19 ? 13.305 -5.559 -3.432 1 91.62 19 ALA B O 1
ATOM 1423 N N . PRO B 1 20 ? 14.234 -6.723 -1.726 1 89.44 20 PRO B N 1
ATOM 1424 C CA . PRO B 1 20 ? 15.586 -6.398 -2.184 1 89.44 20 PRO B CA 1
ATOM 1425 C C . PRO B 1 20 ? 15.875 -6.93 -3.586 1 89.44 20 PRO B C 1
ATOM 1427 O O . PRO B 1 20 ? 15.406 -8.008 -3.951 1 89.44 20 PRO B O 1
ATOM 1430 N N . GLN B 1 21 ? 16.641 -6.191 -4.289 1 87.75 21 GLN B N 1
ATOM 1431 C CA . GLN B 1 21 ? 17 -6.574 -5.652 1 87.75 21 GLN B CA 1
ATOM 1432 C C . GLN B 1 21 ? 17.906 -7.801 -5.668 1 87.75 21 GLN B C 1
ATOM 1434 O O . GLN B 1 21 ? 18.562 -8.109 -4.668 1 87.75 21 GLN B O 1
ATOM 1439 N N . VAL B 1 22 ? 17.875 -8.344 -6.867 1 82.62 22 VAL B N 1
ATOM 1440 C CA . VAL B 1 22 ? 18.75 -9.484 -7.086 1 82.62 22 VAL B CA 1
ATOM 1441 C C . VAL B 1 22 ? 20.219 -9.062 -6.918 1 82.62 22 VAL B C 1
ATOM 1443 O O . VAL B 1 22 ? 20.609 -7.988 -7.379 1 82.62 22 VAL B O 1
ATOM 1446 N N . GLY B 1 23 ? 21.047 -9.797 -6.176 1 84.75 23 GLY B N 1
ATOM 1447 C CA . GLY B 1 23 ? 22.469 -9.508 -6.031 1 84.75 23 GLY B CA 1
ATOM 1448 C C . GLY B 1 23 ? 22.828 -8.898 -4.688 1 84.75 23 GLY B C 1
ATOM 1449 O O . GLY B 1 23 ? 24 -8.867 -4.301 1 84.75 23 GLY B O 1
ATOM 1450 N N . LEU B 1 24 ? 21.859 -8.289 -4.066 1 86.25 24 LEU B N 1
ATOM 1451 C CA . LEU B 1 24 ? 22.109 -7.719 -2.75 1 86.25 24 LEU B CA 1
ATOM 1452 C C . LEU B 1 24 ? 22.484 -8.812 -1.749 1 86.25 24 LEU B C 1
ATOM 1454 O O . LEU B 1 24 ? 22.234 -9.992 -1.995 1 86.25 24 LEU B O 1
ATOM 1458 N N . ASP B 1 25 ? 23.047 -8.445 -0.657 1 90.44 25 ASP B N 1
ATOM 1459 C CA . ASP B 1 25 ? 23.531 -9.328 0.396 1 90.44 25 ASP B CA 1
ATOM 1460 C C . ASP B 1 25 ? 22.422 -10.219 0.934 1 90.44 25 ASP B C 1
ATOM 1462 O O . ASP B 1 25 ? 21.281 -9.766 1.096 1 90.44 25 ASP B O 1
ATOM 1466 N N . GLU B 1 26 ? 22.797 -11.438 1.213 1 91.06 26 GLU B N 1
ATOM 1467 C CA . GLU B 1 26 ? 21.844 -12.422 1.723 1 91.06 26 GLU B CA 1
ATOM 1468 C C . GLU B 1 26 ? 21.266 -11.984 3.064 1 91.06 26 GLU B C 1
ATOM 1470 O O . GLU B 1 26 ? 20.109 -12.297 3.383 1 91.06 26 GLU B O 1
ATOM 1475 N N . GLU B 1 27 ? 22 -11.328 3.793 1 91.69 27 GLU B N 1
ATOM 1476 C CA . GLU B 1 27 ? 21.547 -10.844 5.09 1 91.69 27 GLU B CA 1
ATOM 1477 C C . GLU B 1 27 ? 20.422 -9.82 4.93 1 91.69 27 GLU B C 1
ATOM 1479 O O . GLU B 1 27 ? 19.453 -9.828 5.688 1 91.69 27 GLU B O 1
ATOM 1484 N N . ILE B 1 28 ? 20.562 -9.023 3.922 1 88.44 28 ILE B N 1
ATOM 1485 C CA . ILE B 1 28 ? 19.531 -8.023 3.635 1 88.44 28 ILE B CA 1
ATOM 1486 C C . ILE B 1 28 ? 18.234 -8.719 3.232 1 88.44 28 ILE B C 1
ATOM 1488 O O . ILE B 1 28 ? 17.156 -8.352 3.707 1 88.44 28 ILE B O 1
ATOM 1492 N N . LYS B 1 29 ? 18.375 -9.703 2.465 1 91.25 29 LYS B N 1
ATOM 1493 C CA . LYS B 1 29 ? 17.203 -10.461 2.027 1 91.25 29 LYS B CA 1
ATOM 1494 C C . LYS B 1 29 ? 16.547 -11.18 3.201 1 91.25 29 LYS B C 1
ATOM 1496 O O . LYS B 1 29 ? 15.32 -11.18 3.326 1 91.25 29 LYS B O 1
ATOM 1501 N N . ARG B 1 30 ? 17.391 -11.766 3.99 1 92.75 30 ARG B N 1
ATOM 1502 C CA . ARG B 1 30 ? 16.875 -12.461 5.164 1 92.75 30 ARG B CA 1
ATOM 1503 C C . ARG B 1 30 ? 16.094 -11.508 6.066 1 92.75 30 ARG B C 1
ATOM 1505 O O . ARG B 1 30 ? 15 -11.844 6.539 1 92.75 30 ARG B O 1
ATOM 1512 N N . HIS B 1 31 ? 16.594 -10.367 6.266 1 89.06 31 HIS B N 1
ATOM 1513 C CA . HIS B 1 31 ? 15.93 -9.383 7.121 1 89.06 31 HIS B CA 1
ATOM 1514 C C . HIS B 1 31 ? 14.602 -8.938 6.523 1 89.06 31 HIS B C 1
ATOM 1516 O O . HIS B 1 31 ? 13.625 -8.727 7.254 1 89.06 31 HIS B O 1
ATOM 1522 N N . PHE B 1 32 ? 14.594 -8.789 5.273 1 90.25 32 PHE B N 1
ATOM 1523 C CA . PHE B 1 32 ? 13.359 -8.43 4.59 1 90.25 32 PHE B CA 1
ATOM 1524 C C . PHE B 1 32 ? 12.273 -9.469 4.859 1 90.25 32 PHE B C 1
ATOM 1526 O O . PHE B 1 32 ? 11.164 -9.117 5.281 1 90.25 32 PHE B O 1
ATOM 1533 N N . TRP B 1 33 ? 12.594 -10.711 4.703 1 94 33 TRP B N 1
ATOM 1534 C CA . TRP B 1 33 ? 11.594 -11.766 4.844 1 94 33 TRP B CA 1
ATOM 1535 C C . TRP B 1 33 ? 11.203 -11.953 6.305 1 94 33 TRP B C 1
ATOM 1537 O O . TRP B 1 33 ? 10.031 -12.188 6.613 1 94 33 TRP B O 1
ATOM 1547 N N . GLU B 1 34 ? 12.164 -11.812 7.133 1 92.06 34 GLU B N 1
ATOM 1548 C CA . GLU B 1 34 ? 11.852 -11.875 8.555 1 92.06 34 GLU B CA 1
ATOM 1549 C C . GLU B 1 34 ? 10.906 -10.75 8.969 1 92.06 34 GLU B C 1
ATOM 1551 O O . GLU B 1 34 ? 9.977 -10.969 9.75 1 92.06 34 GLU B O 1
ATOM 1556 N N . GLY B 1 35 ? 11.148 -9.617 8.43 1 88.75 35 GLY B N 1
ATOM 1557 C CA . GLY B 1 35 ? 10.25 -8.5 8.68 1 88.75 35 GLY B CA 1
ATOM 1558 C C . GLY B 1 35 ? 8.844 -8.742 8.164 1 88.75 35 GLY B C 1
ATOM 1559 O O . GLY B 1 35 ? 7.867 -8.484 8.875 1 88.75 35 GLY B O 1
ATOM 1560 N N . LEU B 1 36 ? 8.812 -9.195 6.984 1 92.81 36 LEU B N 1
ATOM 1561 C CA . LEU B 1 36 ? 7.508 -9.484 6.406 1 92.81 36 LEU B CA 1
ATOM 1562 C C . LEU B 1 36 ? 6.793 -10.578 7.195 1 92.81 36 LEU B C 1
ATOM 1564 O O . LEU B 1 36 ? 5.586 -10.492 7.426 1 92.81 36 LEU B O 1
ATOM 1568 N N . ASP B 1 37 ? 7.531 -11.57 7.648 1 93.94 37 ASP B N 1
ATOM 1569 C CA . ASP B 1 37 ? 6.984 -12.617 8.5 1 93.94 37 ASP B CA 1
ATOM 1570 C C . ASP B 1 37 ? 6.328 -12.023 9.742 1 93.94 37 ASP B C 1
ATOM 1572 O O . ASP B 1 37 ? 5.195 -12.375 10.078 1 93.94 37 ASP B O 1
ATOM 1576 N N . ASP B 1 38 ? 7.035 -11.172 10.32 1 89.94 38 ASP B N 1
ATOM 1577 C CA . ASP B 1 38 ? 6.551 -10.562 11.555 1 89.94 38 ASP B CA 1
ATOM 1578 C C . ASP B 1 38 ? 5.262 -9.781 11.312 1 89.94 38 ASP B C 1
ATOM 1580 O O . ASP B 1 38 ? 4.336 -9.836 12.125 1 89.94 38 ASP B O 1
ATOM 1584 N N . ILE B 1 39 ? 5.27 -9.094 10.219 1 89.69 39 ILE B N 1
ATOM 1585 C CA . ILE B 1 39 ? 4.105 -8.273 9.891 1 89.69 39 ILE B CA 1
ATOM 1586 C C . ILE B 1 39 ? 2.889 -9.18 9.688 1 89.69 39 ILE B C 1
ATOM 1588 O O . ILE B 1 39 ? 1.832 -8.945 10.281 1 89.69 39 ILE B O 1
ATOM 1592 N N . VAL B 1 40 ? 3.02 -10.164 8.938 1 94.25 40 VAL B N 1
ATOM 1593 C CA . VAL B 1 40 ? 1.896 -11.031 8.617 1 94.25 40 VAL B CA 1
ATOM 1594 C C . VAL B 1 40 ? 1.428 -11.766 9.867 1 94.25 40 VAL B C 1
ATOM 1596 O O . VAL B 1 40 ? 0.225 -11.906 10.102 1 94.25 40 VAL B O 1
ATOM 1599 N N . HIS B 1 41 ? 2.332 -12.086 10.734 1 92.31 41 HIS B N 1
ATOM 1600 C CA . HIS B 1 41 ? 1.993 -12.758 11.984 1 92.31 41 HIS B CA 1
ATOM 1601 C C . HIS B 1 41 ? 1.19 -11.844 12.898 1 92.31 41 HIS B C 1
ATOM 1603 O O . HIS B 1 41 ? 0.369 -12.312 13.688 1 92.31 41 HIS B O 1
ATOM 1609 N N . SER B 1 42 ? 1.452 -10.633 12.75 1 88.06 42 SER B N 1
ATOM 1610 C CA . SER B 1 42 ? 0.825 -9.68 13.664 1 88.06 42 SER B CA 1
ATOM 1611 C C . SER B 1 42 ? -0.605 -9.367 13.234 1 88.06 42 SER B C 1
ATOM 1613 O O . SER B 1 42 ? -1.37 -8.773 14 1 88.06 42 SER B O 1
ATOM 1615 N N . ILE B 1 43 ? -0.982 -9.766 12.047 1 92.31 43 ILE B N 1
ATOM 1616 C CA . ILE B 1 43 ? -2.318 -9.477 11.539 1 92.31 43 ILE B CA 1
ATOM 1617 C C . ILE B 1 43 ? -3.252 -10.641 11.852 1 92.31 43 ILE B C 1
ATOM 1619 O O . ILE B 1 43 ? -3.029 -11.766 11.383 1 92.31 43 ILE B O 1
ATOM 1623 N N . PRO B 1 44 ? -4.32 -10.367 12.625 1 94 44 PRO B N 1
ATOM 1624 C CA . PRO B 1 44 ? -5.25 -11.438 12.977 1 94 44 PRO B CA 1
ATOM 1625 C C . PRO B 1 44 ? -5.844 -12.133 11.75 1 94 44 PRO B C 1
ATOM 1627 O O . PRO B 1 44 ? -6.137 -11.477 10.75 1 94 44 PRO B O 1
ATOM 1630 N N . PRO B 1 45 ? -6.109 -13.453 11.859 1 93.88 45 PRO B N 1
ATOM 1631 C CA . PRO B 1 45 ? -6.68 -14.195 10.734 1 93.88 45 PRO B CA 1
ATOM 1632 C C . PRO B 1 45 ? -8.086 -13.727 10.375 1 93.88 45 PRO B C 1
ATOM 1634 O O . PRO B 1 45 ? -8.555 -13.969 9.258 1 93.88 45 PRO B O 1
ATOM 1637 N N . SER B 1 46 ? -8.742 -13.055 11.258 1 92.25 46 SER B N 1
ATOM 1638 C CA . SER B 1 46 ? -10.117 -12.609 11.031 1 92.25 46 SER B CA 1
ATOM 1639 C C . SER B 1 46 ? -10.156 -11.336 10.195 1 92.25 46 SER B C 1
ATOM 1641 O O . SER B 1 46 ? -11.219 -10.93 9.719 1 92.25 46 SER B O 1
ATOM 1643 N N . GLU B 1 47 ? -9.023 -10.742 10 1 92.25 47 GLU B N 1
ATOM 1644 C CA . GLU B 1 47 ? -8.945 -9.516 9.211 1 92.25 47 GLU B CA 1
ATOM 1645 C C . GLU B 1 47 ? -8.461 -9.805 7.797 1 92.25 47 GLU B C 1
ATOM 1647 O O . GLU B 1 47 ? -7.746 -10.781 7.566 1 92.25 47 GLU B O 1
ATOM 1652 N N . TRP B 1 48 ? -8.875 -8.891 6.945 1 92.62 48 TRP B N 1
ATOM 1653 C CA . TRP B 1 48 ? -8.438 -9.023 5.559 1 92.62 48 TRP B CA 1
ATOM 1654 C C . TRP B 1 48 ? -6.973 -8.625 5.41 1 92.62 48 TRP B C 1
ATOM 1656 O O . TRP B 1 48 ? -6.527 -7.641 6.008 1 92.62 48 TRP B O 1
ATOM 1666 N N . LEU B 1 49 ? -6.309 -9.445 4.621 1 95.62 49 LEU B N 1
ATOM 1667 C CA . LEU B 1 49 ? -4.898 -9.18 4.367 1 95.62 49 LEU B CA 1
ATOM 1668 C C . LEU B 1 49 ? -4.625 -9.07 2.871 1 95.62 49 LEU B C 1
ATOM 1670 O O . LEU B 1 49 ? -4.922 -9.992 2.115 1 95.62 49 LEU B O 1
ATOM 1674 N N . PHE B 1 50 ? -4.102 -7.926 2.467 1 94.75 50 PHE B N 1
ATOM 1675 C CA . PHE B 1 50 ? -3.625 -7.684 1.11 1 94.75 50 PHE B CA 1
ATOM 1676 C C . PHE B 1 50 ? -2.152 -7.289 1.118 1 94.75 50 PHE B C 1
ATOM 1678 O O . PHE B 1 50 ? -1.784 -6.262 1.692 1 94.75 50 PHE B O 1
ATOM 1685 N N . ILE B 1 51 ? -1.38 -8.125 0.517 1 95.5 51 ILE B N 1
ATOM 1686 C CA . ILE B 1 51 ? 0.038 -7.809 0.39 1 95.5 51 ILE B CA 1
ATOM 1687 C C . ILE B 1 51 ? 0.372 -7.516 -1.071 1 95.5 51 ILE B C 1
ATOM 1689 O O . ILE B 1 51 ? 0.044 -8.305 -1.96 1 95.5 51 ILE B O 1
ATOM 1693 N N . GLY B 1 52 ? 0.912 -6.41 -1.298 1 93.19 52 GLY B N 1
ATOM 1694 C CA . GLY B 1 52 ? 1.28 -6.059 -2.66 1 93.19 52 GLY B CA 1
ATOM 1695 C C . GLY B 1 52 ? 2.604 -5.324 -2.75 1 93.19 52 GLY B C 1
ATOM 1696 O O . GLY B 1 52 ? 3.008 -4.645 -1.805 1 93.19 52 GLY B O 1
ATOM 1697 N N . GLY B 1 53 ? 3.221 -5.484 -3.904 1 90.19 53 GLY B N 1
ATOM 1698 C CA . GLY B 1 53 ? 4.441 -4.727 -4.121 1 90.19 53 GLY B CA 1
ATOM 1699 C C . GLY B 1 53 ? 5.391 -5.395 -5.102 1 90.19 53 GLY B C 1
ATOM 1700 O O . GLY B 1 53 ? 5 -6.316 -5.824 1 90.19 53 GLY B O 1
ATOM 1701 N N . ASP B 1 54 ? 6.57 -4.762 -5.168 1 89 54 ASP B N 1
ATOM 1702 C CA . ASP B 1 54 ? 7.652 -5.285 -5.996 1 89 54 ASP B CA 1
ATOM 1703 C C . ASP B 1 54 ? 8.484 -6.316 -5.234 1 89 54 ASP B C 1
ATOM 1705 O O . ASP B 1 54 ? 9.164 -5.977 -4.266 1 89 54 ASP B O 1
ATOM 1709 N N . PHE B 1 55 ? 8.469 -7.566 -5.695 1 94.06 55 PHE B N 1
ATOM 1710 C CA . PHE B 1 55 ? 9.148 -8.625 -4.957 1 94.06 55 PHE B CA 1
ATOM 1711 C C . PHE B 1 55 ? 10.461 -9 -5.629 1 94.06 55 PHE B C 1
ATOM 1713 O O . PHE B 1 55 ? 11.188 -9.867 -5.141 1 94.06 55 PHE B O 1
ATOM 1720 N N . ASN B 1 56 ? 10.742 -8.414 -6.762 1 92.69 56 ASN B N 1
ATOM 1721 C CA . ASN B 1 56 ? 11.984 -8.609 -7.492 1 92.69 56 ASN B CA 1
ATOM 1722 C C . ASN B 1 56 ? 12.258 -10.086 -7.742 1 92.69 56 ASN B C 1
ATOM 1724 O O . ASN B 1 56 ? 13.398 -10.547 -7.617 1 92.69 56 ASN B O 1
ATOM 1728 N N . GLY B 1 57 ? 11.266 -10.82 -7.93 1 95 57 GLY B N 1
ATOM 1729 C CA . GLY B 1 57 ? 11.32 -12.242 -8.227 1 95 57 GLY B CA 1
ATOM 1730 C C . GLY B 1 57 ? 10.297 -12.68 -9.258 1 95 57 GLY B C 1
ATOM 1731 O O . GLY B 1 57 ? 9.25 -12.039 -9.406 1 95 57 GLY B O 1
ATOM 1732 N N . HIS B 1 58 ? 10.656 -13.734 -9.93 1 96.25 58 HIS B N 1
ATOM 1733 C CA . HIS B 1 58 ? 9.758 -14.328 -10.906 1 96.25 58 HIS B CA 1
ATOM 1734 C C . HIS B 1 58 ? 9.172 -15.641 -10.406 1 96.25 58 HIS B C 1
ATOM 1736 O O . HIS B 1 58 ? 9.914 -16.594 -10.148 1 96.25 58 HIS B O 1
ATOM 1742 N N . ILE B 1 59 ? 7.863 -15.656 -10.383 1 97.44 59 ILE B N 1
ATOM 1743 C CA . ILE B 1 59 ? 7.25 -16.875 -9.867 1 97.44 59 ILE B CA 1
ATOM 1744 C C . ILE B 1 59 ? 7.133 -17.906 -10.977 1 97.44 59 ILE B C 1
ATOM 1746 O O . ILE B 1 59 ? 6.902 -19.094 -10.719 1 97.44 59 ILE B O 1
ATOM 1750 N N . GLY B 1 60 ? 7.191 -17.5 -12.234 1 96.88 60 GLY B N 1
ATOM 1751 C CA . GLY B 1 60 ? 7.176 -18.406 -13.367 1 96.88 60 GLY B CA 1
ATOM 1752 C C . GLY B 1 60 ? 5.797 -18.578 -13.977 1 96.88 60 GLY B C 1
ATOM 1753 O O . GLY B 1 60 ? 4.793 -18.203 -13.367 1 96.88 60 GLY B O 1
ATOM 1754 N N . LEU B 1 61 ? 5.801 -19.188 -15.102 1 95.94 61 LEU B N 1
ATOM 1755 C CA . LEU B 1 61 ? 4.605 -19.375 -15.906 1 95.94 61 LEU B CA 1
ATOM 1756 C C . LEU B 1 61 ? 3.654 -20.359 -15.25 1 95.94 61 LEU B C 1
ATOM 1758 O O . LEU B 1 61 ? 2.449 -20.125 -15.164 1 95.94 61 LEU B O 1
ATOM 1762 N N . SER B 1 62 ? 4.219 -21.438 -14.719 1 95.38 62 SER B N 1
ATOM 1763 C CA . SER B 1 62 ? 3.389 -22.516 -14.188 1 95.38 62 SER B CA 1
ATOM 1764 C C . SER B 1 62 ? 3.617 -22.703 -12.695 1 95.38 62 SER B C 1
ATOM 1766 O O . SER B 1 62 ? 4.594 -22.188 -12.141 1 95.38 62 SER B O 1
ATOM 1768 N N . ALA B 1 63 ? 2.736 -23.391 -12.047 1 95.69 63 ALA B N 1
ATOM 1769 C CA . ALA B 1 63 ? 2.754 -23.547 -10.594 1 95.69 63 ALA B CA 1
ATOM 1770 C C . ALA B 1 63 ? 3.867 -24.484 -10.156 1 95.69 63 ALA B C 1
ATOM 1772 O O . ALA B 1 63 ? 4.363 -24.406 -9.031 1 95.69 63 ALA B O 1
ATOM 1773 N N . GLY B 1 64 ? 4.176 -25.375 -11.047 1 94.06 64 GLY B N 1
ATOM 1774 C CA . GLY B 1 64 ? 5.113 -26.406 -10.633 1 94.06 64 GLY B CA 1
ATOM 1775 C C . GLY B 1 64 ? 4.754 -27.031 -9.297 1 94.06 64 GLY B C 1
ATOM 1776 O O . GLY B 1 64 ? 3.625 -27.484 -9.102 1 94.06 64 GLY B O 1
ATOM 1777 N N . GLY B 1 65 ? 5.699 -27.047 -8.344 1 94.38 65 GLY B N 1
ATOM 1778 C CA . GLY B 1 65 ? 5.488 -27.641 -7.031 1 94.38 65 GLY B CA 1
ATOM 1779 C C . GLY B 1 65 ? 4.738 -26.719 -6.086 1 94.38 65 GLY B C 1
ATOM 1780 O O . GLY B 1 65 ? 4.559 -27.047 -4.91 1 94.38 65 GLY B O 1
ATOM 1781 N N . TYR B 1 66 ? 4.219 -25.609 -6.594 1 97.38 66 TYR B N 1
ATOM 1782 C CA . TYR B 1 66 ? 3.598 -24.594 -5.738 1 97.38 66 TYR B CA 1
ATOM 1783 C C . TYR B 1 66 ? 2.123 -24.422 -6.074 1 97.38 66 TYR B C 1
ATOM 1785 O O . TYR B 1 66 ? 1.615 -23.312 -6.121 1 97.38 66 TYR B O 1
ATOM 1793 N N . THR B 1 67 ? 1.394 -25.484 -6.266 1 95.94 67 THR B N 1
ATOM 1794 C CA . THR B 1 67 ? 0.015 -25.453 -6.742 1 95.94 67 THR B CA 1
ATOM 1795 C C . THR B 1 67 ? -0.905 -24.828 -5.699 1 95.94 67 THR B C 1
ATOM 1797 O O . THR B 1 67 ? -1.987 -24.344 -6.031 1 95.94 67 THR B O 1
ATOM 1800 N N . GLU B 1 68 ? -0.458 -24.797 -4.465 1 95.56 68 GLU B N 1
ATOM 1801 C CA . GLU B 1 68 ? -1.289 -24.234 -3.402 1 95.56 68 GLU B CA 1
ATOM 1802 C C . GLU B 1 68 ? -1.289 -22.703 -3.451 1 95.56 68 GLU B C 1
ATOM 1804 O O . GLU B 1 68 ? -2.193 -22.062 -2.916 1 95.56 68 GLU B O 1
ATOM 1809 N N . VAL B 1 69 ? -0.252 -22.141 -4.07 1 96.94 69 VAL B N 1
ATOM 1810 C CA . VAL B 1 69 ? -0.112 -20.703 -3.967 1 96.94 69 VAL B CA 1
ATOM 1811 C C . VAL B 1 69 ? -0.061 -20.078 -5.363 1 96.94 69 VAL B C 1
ATOM 1813 O O . VAL B 1 69 ? -0.259 -18.875 -5.523 1 96.94 69 VAL B O 1
ATOM 1816 N N . HIS B 1 70 ? 0.291 -20.828 -6.328 1 97 70 HIS B N 1
ATOM 1817 C CA . HIS B 1 70 ? 0.358 -20.484 -7.742 1 97 70 HIS B CA 1
ATOM 1818 C C . HIS B 1 70 ? -0.685 -21.25 -8.555 1 97 70 HIS B C 1
ATOM 1820 O O . HIS B 1 70 ? -0.602 -22.469 -8.68 1 97 70 HIS B O 1
ATOM 1826 N N . SER B 1 71 ? -1.602 -20.531 -9.227 1 94.75 71 SER B N 1
ATOM 1827 C CA . SER B 1 71 ? -2.768 -21.203 -9.789 1 94.75 71 SER B CA 1
ATOM 1828 C C . SER B 1 71 ? -2.559 -21.516 -11.266 1 94.75 71 SER B C 1
ATOM 1830 O O . SER B 1 71 ? -3.51 -21.844 -11.984 1 94.75 71 SER B O 1
ATOM 1832 N N . GLY B 1 72 ? -1.37 -21.297 -11.727 1 95.31 72 GLY B N 1
ATOM 1833 C CA . GLY B 1 72 ? -1.022 -21.828 -13.031 1 95.31 72 GLY B CA 1
ATOM 1834 C C . GLY B 1 72 ? -0.9 -20.781 -14.109 1 95.31 72 GLY B C 1
ATOM 1835 O O . GLY B 1 72 ? -0.566 -21.078 -15.25 1 95.31 72 GLY B O 1
ATOM 1836 N N . PHE B 1 73 ? -1.118 -19.547 -13.75 1 95.94 73 PHE B N 1
ATOM 1837 C CA . PHE B 1 73 ? -1.095 -18.484 -14.75 1 95.94 73 PHE B CA 1
ATOM 1838 C C . PHE B 1 73 ? -0.105 -17.406 -14.367 1 95.94 73 PHE B C 1
ATOM 1840 O O . PHE B 1 73 ? -0.505 -16.297 -13.992 1 95.94 73 PHE B O 1
ATOM 1847 N N . GLY B 1 74 ? 1.126 -17.641 -14.492 1 95.62 74 GLY B N 1
ATOM 1848 C CA . GLY B 1 74 ? 2.158 -16.641 -14.258 1 95.62 74 GLY B CA 1
ATOM 1849 C C . GLY B 1 74 ? 2.871 -16.219 -15.531 1 95.62 74 GLY B C 1
ATOM 1850 O O . GLY B 1 74 ? 2.338 -16.375 -16.625 1 95.62 74 GLY B O 1
ATOM 1851 N N . PHE B 1 75 ? 3.99 -15.57 -15.352 1 96.06 75 PHE B N 1
ATOM 1852 C CA . PHE B 1 75 ? 4.742 -15.055 -16.5 1 96.06 75 PHE B CA 1
ATOM 1853 C C . PHE B 1 75 ? 6.238 -15.266 -16.297 1 96.06 75 PHE B C 1
ATOM 1855 O O . PHE B 1 75 ? 6.75 -15.117 -15.18 1 96.06 75 PHE B O 1
ATOM 1862 N N . GLY B 1 76 ? 6.875 -15.711 -17.344 1 94.94 76 GLY B N 1
ATOM 1863 C CA . GLY B 1 76 ? 8.328 -15.805 -17.344 1 94.94 76 GLY B CA 1
ATOM 1864 C C . GLY B 1 76 ? 8.844 -17.062 -16.688 1 94.94 76 GLY B C 1
ATOM 1865 O O . GLY B 1 76 ? 8.109 -18.047 -16.547 1 94.94 76 GLY B O 1
ATOM 1866 N N . GLU B 1 77 ? 10.156 -17.062 -16.391 1 95.81 77 GLU B N 1
ATOM 1867 C CA . GLU B 1 77 ? 10.82 -18.188 -15.75 1 95.81 77 GLU B CA 1
ATOM 1868 C C . GLU B 1 77 ? 11.031 -17.922 -14.258 1 95.81 77 GLU B C 1
ATOM 1870 O O . GLU B 1 77 ? 11.43 -16.828 -13.875 1 95.81 77 GLU B O 1
ATOM 1875 N N . GLN B 1 78 ? 10.758 -18.984 -13.562 1 96.62 78 GLN B N 1
ATOM 1876 C CA . GLN B 1 78 ? 10.945 -18.875 -12.117 1 96.62 78 GLN B CA 1
ATOM 1877 C C . GLN B 1 78 ? 12.414 -18.625 -11.773 1 96.62 78 GLN B C 1
ATOM 1879 O O . GLN B 1 78 ? 13.305 -19.25 -12.367 1 96.62 78 GLN B O 1
ATOM 1884 N N . ASN B 1 79 ? 12.695 -17.781 -10.797 1 95.25 79 ASN B N 1
ATOM 1885 C CA . ASN B 1 79 ? 14.047 -17.578 -10.297 1 95.25 79 ASN B CA 1
ATOM 1886 C C . ASN B 1 79 ? 14.102 -17.641 -8.773 1 95.25 79 ASN B C 1
ATOM 1888 O O . ASN B 1 79 ? 13.109 -18.016 -8.133 1 95.25 79 ASN B O 1
ATOM 1892 N N . GLY B 1 80 ? 15.25 -17.438 -8.219 1 94.44 80 GLY B N 1
ATOM 1893 C CA . GLY B 1 80 ? 15.422 -17.562 -6.785 1 94.44 80 GLY B CA 1
ATOM 1894 C C . GLY B 1 80 ? 14.492 -16.672 -5.988 1 94.44 80 GLY B C 1
ATOM 1895 O O . GLY B 1 80 ? 13.906 -17.094 -4.992 1 94.44 80 GLY B O 1
ATOM 1896 N N . GLY B 1 81 ? 14.391 -15.445 -6.457 1 94.94 81 GLY B N 1
ATOM 1897 C CA . GLY B 1 81 ? 13.469 -14.531 -5.801 1 94.94 81 GLY B CA 1
ATOM 1898 C C . GLY B 1 81 ? 12.023 -15 -5.844 1 94.94 81 GLY B C 1
ATOM 1899 O O . GLY B 1 81 ? 11.297 -14.883 -4.855 1 94.94 81 GLY B O 1
ATOM 1900 N N . GLY B 1 82 ? 11.664 -15.508 -6.984 1 96.5 82 GLY B N 1
ATOM 1901 C CA . GLY B 1 82 ? 10.344 -16.094 -7.105 1 96.5 82 GLY B CA 1
ATOM 1902 C C . GLY B 1 82 ? 10.125 -17.266 -6.168 1 96.5 82 GLY B C 1
ATOM 1903 O O . GLY B 1 82 ? 9.047 -17.406 -5.586 1 96.5 82 GLY B O 1
ATOM 1904 N N . THR B 1 83 ? 11.156 -18.078 -6.051 1 96.88 83 THR B N 1
ATOM 1905 C CA . THR B 1 83 ? 11.078 -19.219 -5.145 1 96.88 83 THR B CA 1
ATOM 1906 C C . THR B 1 83 ? 10.875 -18.75 -3.705 1 96.88 83 THR B C 1
ATOM 1908 O O . THR B 1 83 ? 10.062 -19.312 -2.971 1 96.88 83 THR B O 1
ATOM 1911 N N . SER B 1 84 ? 11.594 -17.719 -3.318 1 96.75 84 SER B N 1
ATOM 1912 C CA . SER B 1 84 ? 11.43 -17.156 -1.978 1 96.75 84 SER B CA 1
ATOM 1913 C C . SER B 1 84 ? 10.008 -16.656 -1.757 1 96.75 84 SER B C 1
ATOM 1915 O O . SER B 1 84 ? 9.422 -16.891 -0.698 1 96.75 84 SER B O 1
ATOM 1917 N N . LEU B 1 85 ? 9.5 -16 -2.75 1 97.56 85 LEU B N 1
ATOM 1918 C CA . LEU B 1 85 ? 8.141 -15.5 -2.668 1 97.56 85 LEU B CA 1
ATOM 1919 C C . LEU B 1 85 ? 7.141 -16.641 -2.562 1 97.56 85 LEU B C 1
ATOM 1921 O O . LEU B 1 85 ? 6.223 -16.609 -1.738 1 97.56 85 LEU B O 1
ATOM 1925 N N . LEU B 1 86 ? 7.316 -17.656 -3.363 1 98.19 86 LEU B N 1
ATOM 1926 C CA . LEU B 1 86 ? 6.438 -18.812 -3.35 1 98.19 86 LEU B CA 1
ATOM 1927 C C . LEU B 1 86 ? 6.5 -19.531 -2.002 1 98.19 86 LEU B C 1
ATOM 1929 O O . LEU B 1 86 ? 5.465 -19.938 -1.461 1 98.19 86 LEU B O 1
ATOM 1933 N N . ASN B 1 87 ? 7.672 -19.641 -1.467 1 98 87 ASN B N 1
ATOM 1934 C CA . ASN B 1 87 ? 7.824 -20.266 -0.156 1 98 87 ASN B CA 1
ATOM 1935 C C . ASN B 1 87 ? 7.145 -19.438 0.937 1 98 87 ASN B C 1
ATOM 1937 O O . ASN B 1 87 ? 6.52 -20 1.839 1 98 87 ASN B O 1
ATOM 1941 N N . PHE B 1 88 ? 7.316 -18.188 0.859 1 98 88 PHE B N 1
ATOM 1942 C CA . PHE B 1 88 ? 6.648 -17.297 1.796 1 98 88 PHE B CA 1
ATOM 1943 C C . PHE B 1 88 ? 5.137 -17.469 1.724 1 98 88 PHE B C 1
ATOM 1945 O O . PHE B 1 88 ? 4.473 -17.594 2.752 1 98 88 PHE B O 1
ATOM 1952 N N . ALA B 1 89 ? 4.598 -17.422 0.517 1 98.25 89 ALA B N 1
ATOM 1953 C CA . ALA B 1 89 ? 3.16 -17.594 0.323 1 98.25 89 ALA B CA 1
ATOM 1954 C C . ALA B 1 89 ? 2.68 -18.922 0.885 1 98.25 89 ALA B C 1
ATOM 1956 O O . ALA B 1 89 ? 1.638 -18.984 1.543 1 98.25 89 ALA B O 1
ATOM 1957 N N . LYS B 1 90 ? 3.426 -19.922 0.656 1 97.88 90 LYS B N 1
ATOM 1958 C CA . LYS B 1 90 ? 3.094 -21.25 1.154 1 97.88 90 LYS B CA 1
ATOM 1959 C C . LYS B 1 90 ? 3.084 -21.281 2.68 1 97.88 90 LYS B C 1
ATOM 1961 O O . LYS B 1 90 ? 2.154 -21.812 3.289 1 97.88 90 LYS B O 1
ATOM 1966 N N . ALA B 1 91 ? 4.047 -20.719 3.295 1 97.44 91 ALA B N 1
ATOM 1967 C CA . ALA B 1 91 ? 4.195 -20.734 4.746 1 97.44 91 ALA B CA 1
ATOM 1968 C C . ALA B 1 91 ? 3.004 -20.062 5.426 1 97.44 91 ALA B C 1
ATOM 1970 O O . ALA B 1 91 ? 2.607 -20.453 6.527 1 97.44 91 ALA B O 1
ATOM 1971 N N . PHE B 1 92 ? 2.436 -19.109 4.789 1 97.69 92 PHE B N 1
ATOM 1972 C CA . PHE B 1 92 ? 1.381 -18.328 5.422 1 97.69 92 PHE B CA 1
ATOM 1973 C C . PHE B 1 92 ? 0.028 -18.625 4.789 1 97.69 92 PHE B C 1
ATOM 1975 O O . PHE B 1 92 ? -0.954 -17.938 5.047 1 97.69 92 PHE B O 1
ATOM 1982 N N . ASP B 1 93 ? -0.038 -19.578 3.924 1 97.69 93 ASP B N 1
ATOM 1983 C CA . ASP B 1 93 ? -1.261 -20.016 3.248 1 97.69 93 ASP B CA 1
ATOM 1984 C C . ASP B 1 93 ? -1.882 -18.859 2.461 1 97.69 93 ASP B C 1
ATOM 1986 O O . ASP B 1 93 ? -3.072 -18.562 2.609 1 97.69 93 ASP B O 1
ATOM 1990 N N . LEU B 1 94 ? -1.017 -18.234 1.718 1 98.12 94 LEU B N 1
ATOM 1991 C CA . LEU B 1 94 ? -1.437 -17.156 0.82 1 98.12 94 LEU B CA 1
ATOM 1992 C C . LEU B 1 94 ? -1.478 -17.641 -0.625 1 98.12 94 LEU B C 1
ATOM 1994 O O . LEU B 1 94 ? -0.853 -18.656 -0.962 1 98.12 94 LEU B O 1
ATOM 1998 N N . VAL B 1 95 ? -2.246 -16.922 -1.431 1 97.94 95 VAL B N 1
ATOM 1999 C CA . VAL B 1 95 ? -2.279 -17.172 -2.869 1 97.94 95 VAL B CA 1
ATOM 2000 C C . VAL B 1 95 ? -1.779 -15.938 -3.613 1 97.94 95 VAL B C 1
ATOM 2002 O O . VAL B 1 95 ? -2.082 -14.805 -3.225 1 97.94 95 VAL B O 1
ATOM 2005 N N . ILE B 1 96 ? -1.021 -16.172 -4.613 1 97.81 96 ILE B N 1
ATOM 2006 C CA . ILE B 1 96 ? -0.599 -15.094 -5.504 1 97.81 96 ILE B CA 1
ATOM 2007 C C . ILE B 1 96 ? -1.69 -14.812 -6.531 1 97.81 96 ILE B C 1
ATOM 2009 O O . ILE B 1 96 ? -1.788 -15.508 -7.547 1 97.81 96 ILE B O 1
ATOM 2013 N N . ALA B 1 97 ? -2.338 -13.781 -6.355 1 95.56 97 ALA B N 1
ATOM 2014 C CA . ALA B 1 97 ? -3.564 -13.508 -7.102 1 95.56 97 ALA B CA 1
ATOM 2015 C C . ALA B 1 97 ? -3.27 -13.312 -8.586 1 95.56 97 ALA B C 1
ATOM 2017 O O . ALA B 1 97 ? -4.07 -13.695 -9.438 1 95.56 97 ALA B O 1
ATOM 2018 N N . ASN B 1 98 ? -2.113 -12.789 -8.938 1 92.06 98 ASN B N 1
ATOM 2019 C CA . ASN B 1 98 ? -1.687 -12.555 -10.312 1 92.06 98 ASN B CA 1
ATOM 2020 C C . ASN B 1 98 ? -1.698 -13.844 -11.125 1 92.06 98 ASN B C 1
ATOM 2022 O O . ASN B 1 98 ? -1.829 -13.805 -12.352 1 92.06 98 ASN B O 1
ATOM 2026 N N . SER B 1 99 ? -1.549 -14.891 -10.461 1 95.75 99 SER B N 1
ATOM 2027 C CA . SER B 1 99 ? -1.366 -16.156 -11.164 1 95.75 99 SER B CA 1
ATOM 2028 C C . SER B 1 99 ? -2.666 -16.953 -11.219 1 95.75 99 SER B C 1
ATOM 2030 O O . SER B 1 99 ? -2.682 -18.109 -11.672 1 95.75 99 SER B O 1
ATOM 2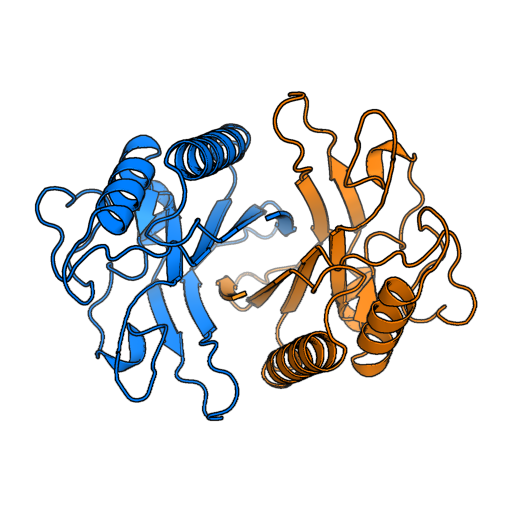032 N N . SER B 1 100 ? -3.732 -16.344 -10.797 1 95.12 100 SER B N 1
ATOM 2033 C CA . SER B 1 100 ? -4.953 -17.125 -10.578 1 95.12 100 SER B CA 1
ATOM 2034 C C . SER B 1 100 ? -5.875 -17.047 -11.789 1 95.12 100 SER B C 1
ATOM 2036 O O . SER B 1 100 ? -6.852 -17.797 -11.875 1 95.12 100 SER B O 1
ATOM 2038 N N . PHE B 1 101 ? -5.578 -16.203 -12.703 1 94.69 101 PHE B N 1
ATOM 2039 C CA . PHE B 1 101 ? -6.477 -15.977 -13.828 1 94.69 101 PHE B CA 1
ATOM 2040 C C . PHE B 1 101 ? -5.711 -15.977 -15.141 1 94.69 101 PHE B C 1
ATOM 2042 O O . PHE B 1 101 ? -4.652 -15.352 -15.25 1 94.69 101 PHE B O 1
ATOM 2049 N N . PRO B 1 102 ? -6.293 -16.625 -16.062 1 93.94 102 PRO B N 1
ATOM 2050 C CA . PRO B 1 102 ? -5.664 -16.531 -17.391 1 93.94 102 PRO B CA 1
ATOM 2051 C C . PRO B 1 102 ? -5.762 -15.133 -17.984 1 93.94 102 PRO B C 1
ATOM 2053 O O . PRO B 1 102 ? -6.84 -14.531 -18 1 93.94 102 PRO B O 1
ATOM 2056 N N . LYS B 1 103 ? -4.609 -14.609 -18.375 1 93 103 LYS B N 1
ATOM 2057 C CA . LYS B 1 103 ? -4.555 -13.273 -18.953 1 93 103 LYS B CA 1
ATOM 2058 C C . LYS B 1 103 ? -3.59 -13.219 -20.141 1 93 103 LYS B C 1
ATOM 2060 O O . LYS B 1 103 ? -2.678 -14.047 -20.234 1 93 103 LYS B O 1
ATOM 2065 N N . ARG B 1 104 ? -3.855 -12.195 -20.969 1 91.94 104 ARG B N 1
ATOM 2066 C CA . ARG B 1 104 ? -2.818 -11.828 -21.922 1 91.94 104 ARG B CA 1
ATOM 2067 C C . ARG B 1 104 ? -1.59 -11.266 -21.219 1 91.94 104 ARG B C 1
ATOM 2069 O O . ARG B 1 104 ? -1.697 -10.711 -20.109 1 91.94 104 ARG B O 1
ATOM 2076 N N . GLU B 1 105 ? -0.524 -11.32 -21.906 1 88.94 105 GLU B N 1
ATOM 2077 C CA . GLU B 1 105 ? 0.75 -10.93 -21.312 1 88.94 105 GLU B CA 1
ATOM 2078 C C . GLU B 1 105 ? 0.717 -9.484 -20.844 1 88.94 105 GLU B C 1
ATOM 2080 O O . GLU B 1 105 ? 1.305 -9.141 -19.812 1 88.94 105 GLU B O 1
ATOM 2085 N N . GLU B 1 106 ? 0.005 -8.609 -21.531 1 85.81 106 GLU B N 1
ATOM 2086 C CA . GLU B 1 106 ? -0.026 -7.184 -21.219 1 85.81 106 GLU B CA 1
ATOM 2087 C C . GLU B 1 106 ? -0.692 -6.926 -19.875 1 85.81 106 GLU B C 1
ATOM 2089 O O . GLU B 1 106 ? -0.496 -5.867 -19.266 1 85.81 106 GLU B O 1
ATOM 2094 N N . HIS B 1 107 ? -1.419 -7.973 -19.422 1 88.94 107 HIS B N 1
ATOM 2095 C CA . HIS B 1 107 ? -2.105 -7.828 -18.141 1 88.94 107 HIS B CA 1
ATOM 2096 C C . HIS B 1 107 ? -1.366 -8.57 -17.031 1 88.94 107 HIS B C 1
ATOM 2098 O O . HIS B 1 107 ? -1.83 -8.609 -15.898 1 88.94 107 HIS B O 1
ATOM 2104 N N . LEU B 1 108 ? -0.194 -9.109 -17.391 1 89.94 108 LEU B N 1
ATOM 2105 C CA . LEU B 1 108 ? 0.625 -9.812 -16.422 1 89.94 108 LEU B CA 1
ATOM 2106 C C . LEU B 1 108 ? 1.932 -9.07 -16.156 1 89.94 108 LEU B C 1
ATOM 2108 O O . LEU B 1 108 ? 2.449 -9.07 -15.047 1 89.94 108 LEU B O 1
ATOM 2112 N N . VAL B 1 109 ? 2.375 -8.422 -17.188 1 88.81 109 VAL B N 1
ATOM 2113 C CA . VAL B 1 109 ? 3.662 -7.738 -17.141 1 88.81 109 VAL B CA 1
ATOM 2114 C C . VAL B 1 109 ? 3.533 -6.445 -16.328 1 88.81 109 VAL B C 1
ATOM 2116 O O . VAL B 1 109 ? 2.688 -5.602 -16.625 1 88.81 109 VAL B O 1
ATOM 2119 N N . THR B 1 110 ? 4.352 -6.379 -15.352 1 86 110 THR B N 1
ATOM 2120 C CA . THR B 1 110 ? 4.266 -5.203 -14.484 1 86 110 THR B CA 1
ATOM 2121 C C . THR B 1 110 ? 5.426 -4.254 -14.75 1 86 110 THR B C 1
ATOM 2123 O O . THR B 1 110 ? 5.398 -3.098 -14.32 1 86 110 THR B O 1
ATOM 2126 N N . TYR B 1 111 ? 6.43 -4.715 -15.422 1 84.12 111 TYR B N 1
ATOM 2127 C CA . TYR B 1 111 ? 7.574 -3.893 -15.805 1 84.12 111 TYR B CA 1
ATOM 2128 C C . TYR B 1 111 ? 7.957 -4.137 -17.25 1 84.12 111 TYR B C 1
ATOM 2130 O O . TYR B 1 111 ? 8.086 -5.285 -17.688 1 84.12 111 TYR B O 1
ATOM 2138 N N . GLN B 1 112 ? 8.062 -3.061 -18 1 83.25 112 GLN B N 1
ATOM 2139 C CA . GLN B 1 112 ? 8.438 -3.17 -19.406 1 83.25 112 GLN B CA 1
ATOM 2140 C C . GLN B 1 112 ? 9.469 -2.115 -19.781 1 83.25 112 GLN B C 1
ATOM 2142 O O . GLN B 1 112 ? 9.305 -0.936 -19.469 1 83.25 112 GLN B O 1
ATOM 2147 N N . SER B 1 113 ? 10.484 -2.58 -20.281 1 80.81 113 SER B N 1
ATOM 2148 C CA . SER B 1 113 ? 11.5 -1.718 -20.875 1 80.81 113 SER B CA 1
ATOM 2149 C C . SER B 1 113 ? 11.719 -2.049 -22.344 1 80.81 113 SER B C 1
ATOM 2151 O O . SER B 1 113 ? 10.984 -2.857 -22.922 1 80.81 113 SER B O 1
ATOM 2153 N N . SER B 1 114 ? 12.711 -1.348 -22.938 1 83.38 114 SER B N 1
ATOM 2154 C CA . SER B 1 114 ? 13.023 -1.615 -24.328 1 83.38 114 SER B CA 1
ATOM 2155 C C . SER B 1 114 ? 13.586 -3.018 -24.516 1 83.38 114 SER B C 1
ATOM 2157 O O . SER B 1 114 ? 13.5 -3.596 -25.609 1 83.38 114 SER B O 1
ATOM 2159 N N . VAL B 1 115 ? 14.047 -3.609 -23.375 1 83.94 115 VAL B N 1
ATOM 2160 C CA . VAL B 1 115 ? 14.797 -4.852 -23.578 1 83.94 115 VAL B CA 1
ATOM 2161 C C . VAL B 1 115 ? 14.148 -5.973 -22.766 1 83.94 115 VAL B C 1
ATOM 2163 O O . VAL B 1 115 ? 14.523 -7.141 -22.906 1 83.94 115 VAL B O 1
ATOM 2166 N N . ALA B 1 116 ? 13.172 -5.578 -21.922 1 85.5 116 ALA B N 1
ATOM 2167 C CA . ALA B 1 116 ? 12.695 -6.648 -21.047 1 85.5 116 ALA B CA 1
ATOM 2168 C C . ALA B 1 116 ? 11.234 -6.438 -20.656 1 85.5 116 ALA B C 1
ATOM 2170 O O . ALA B 1 116 ? 10.789 -5.301 -20.5 1 85.5 116 ALA B O 1
ATOM 2171 N N . ARG B 1 117 ? 10.5 -7.559 -20.625 1 88.44 117 ARG B N 1
ATOM 2172 C CA . ARG B 1 117 ? 9.18 -7.652 -20.031 1 88.44 117 ARG B CA 1
ATOM 2173 C C . ARG B 1 117 ? 9.172 -8.625 -18.859 1 88.44 117 ARG B C 1
ATOM 2175 O O . ARG B 1 117 ? 9.539 -9.797 -19.016 1 88.44 117 ARG B O 1
ATOM 2182 N N . THR B 1 118 ? 8.789 -8.086 -17.641 1 90.81 118 THR B N 1
ATOM 2183 C CA . THR B 1 118 ? 8.852 -8.961 -16.484 1 90.81 118 THR B CA 1
ATOM 2184 C C . THR B 1 118 ? 7.672 -8.719 -15.555 1 90.81 118 THR B C 1
ATOM 2186 O O . THR B 1 118 ? 7.031 -7.668 -15.625 1 90.81 118 THR B O 1
ATOM 2189 N N . GLN B 1 119 ? 7.355 -9.75 -14.898 1 92.81 119 GLN B N 1
ATOM 2190 C CA . GLN B 1 119 ? 6.379 -9.664 -13.82 1 92.81 119 GLN B CA 1
ATOM 2191 C C . GLN B 1 119 ? 7.066 -9.656 -12.461 1 92.81 119 GLN B C 1
ATOM 2193 O O . GLN B 1 119 ? 7.629 -10.664 -12.031 1 92.81 119 GLN B O 1
ATOM 2198 N N . LEU B 1 120 ? 7.004 -8.477 -11.805 1 91.88 120 LEU B N 1
ATOM 2199 C CA . LEU B 1 120 ? 7.73 -8.328 -10.547 1 91.88 120 LEU B CA 1
ATOM 2200 C C . LEU B 1 120 ? 6.777 -7.969 -9.414 1 91.88 120 LEU B C 1
ATOM 2202 O O . LEU B 1 120 ? 7.078 -8.219 -8.242 1 91.88 120 LEU B O 1
ATOM 2206 N N . ASP B 1 121 ? 5.668 -7.297 -9.773 1 90.75 121 ASP B N 1
ATOM 2207 C CA . ASP B 1 121 ? 4.676 -6.879 -8.789 1 90.75 121 ASP B CA 1
ATOM 2208 C C . ASP B 1 121 ? 3.598 -7.941 -8.609 1 90.75 121 ASP B C 1
ATOM 2210 O O . ASP B 1 121 ? 3.078 -8.477 -9.586 1 90.75 121 ASP B O 1
ATOM 2214 N N . TYR B 1 122 ? 3.348 -8.258 -7.414 1 95 122 TYR B N 1
ATOM 2215 C CA . TYR B 1 122 ? 2.361 -9.289 -7.113 1 95 122 TYR B CA 1
ATOM 2216 C C . TYR B 1 122 ? 1.41 -8.836 -6.016 1 95 122 TYR B C 1
ATOM 2218 O O . TYR B 1 122 ? 1.745 -7.949 -5.223 1 95 122 TYR B O 1
ATOM 2226 N N . LEU B 1 123 ? 0.275 -9.422 -6.059 1 95.62 123 LEU B N 1
ATOM 2227 C CA . LEU B 1 123 ? -0.71 -9.25 -4.992 1 95.62 123 LEU B CA 1
ATOM 2228 C C . LEU B 1 123 ? -1.032 -10.594 -4.34 1 95.62 123 LEU B C 1
ATOM 2230 O O . LEU B 1 123 ? -1.363 -11.562 -5.027 1 95.62 123 LEU B O 1
ATOM 2234 N N . LEU B 1 124 ? -0.865 -10.617 -3.037 1 97.25 124 LEU B N 1
ATOM 2235 C CA . LEU B 1 124 ? -1.161 -11.828 -2.279 1 97.25 124 LEU B CA 1
ATOM 2236 C C . LEU B 1 124 ? -2.375 -11.625 -1.38 1 97.25 124 LEU B C 1
ATOM 2238 O O . LEU B 1 124 ? -2.541 -10.555 -0.786 1 97.25 124 LEU B O 1
ATOM 2242 N N . ILE B 1 125 ? -3.17 -12.672 -1.284 1 96.75 125 ILE B N 1
ATOM 2243 C CA . ILE B 1 125 ? -4.309 -12.711 -0.372 1 96.75 125 ILE B CA 1
ATOM 2244 C C . ILE B 1 125 ? -4.34 -14.055 0.353 1 96.75 125 ILE B C 1
ATOM 2246 O O . ILE B 1 125 ? -3.691 -15.016 -0.073 1 96.75 125 ILE B O 1
ATOM 2250 N N . ARG B 1 126 ? -5.039 -14.086 1.437 1 97.25 126 ARG B N 1
ATOM 2251 C CA . ARG B 1 126 ? -5.203 -15.367 2.119 1 97.25 126 ARG B CA 1
ATOM 2252 C C . ARG B 1 126 ? -5.926 -16.375 1.229 1 97.25 126 ARG B C 1
ATOM 2254 O O . ARG B 1 126 ? -6.879 -16.016 0.531 1 97.25 126 ARG B O 1
ATOM 2261 N N . ARG B 1 127 ? -5.52 -17.594 1.326 1 96.69 127 ARG B N 1
ATOM 2262 C CA . ARG B 1 127 ? -6.113 -18.641 0.511 1 96.69 127 ARG B CA 1
ATOM 2263 C C . ARG B 1 127 ? -7.613 -18.734 0.759 1 96.69 127 ARG B C 1
ATOM 2265 O O . ARG B 1 127 ? -8.391 -18.938 -0.176 1 96.69 127 ARG B O 1
ATOM 2272 N N . CYS B 1 128 ? -8.055 -18.562 1.951 1 94.56 128 CYS B N 1
ATOM 2273 C CA . CYS B 1 128 ? -9.461 -18.703 2.307 1 94.56 128 CYS B CA 1
ATOM 2274 C C . CYS B 1 128 ? -10.297 -17.594 1.665 1 94.56 128 CYS B C 1
ATOM 2276 O O . CYS B 1 128 ? -11.516 -17.719 1.564 1 94.56 128 CYS B O 1
ATOM 2278 N N . ASP B 1 129 ? -9.672 -16.578 1.229 1 92.88 129 ASP B N 1
ATOM 2279 C CA . ASP B 1 129 ? -10.383 -15.469 0.604 1 92.88 129 ASP B CA 1
ATOM 2280 C C . ASP B 1 129 ? -10.273 -15.539 -0.917 1 92.88 129 ASP B C 1
ATOM 2282 O O . ASP B 1 129 ? -10.844 -14.703 -1.622 1 92.88 129 ASP B O 1
ATOM 2286 N N . ARG B 1 130 ? -9.664 -16.484 -1.428 1 92.5 130 ARG B N 1
ATOM 2287 C CA . ARG B 1 130 ? -9.359 -16.594 -2.852 1 92.5 130 ARG B CA 1
ATOM 2288 C C . ARG B 1 130 ? -10.641 -16.625 -3.682 1 92.5 130 ARG B C 1
ATOM 2290 O O . ARG B 1 130 ? -10.68 -16.078 -4.785 1 92.5 130 ARG B O 1
ATOM 2297 N N . ARG B 1 131 ? -11.641 -17.234 -3.154 1 90.88 131 ARG B N 1
ATOM 2298 C CA . ARG B 1 131 ? -12.883 -17.375 -3.906 1 90.88 131 ARG B CA 1
ATOM 2299 C C . ARG B 1 131 ? -13.57 -16.031 -4.102 1 90.88 131 ARG B C 1
ATOM 2301 O O . ARG B 1 131 ? -14.352 -15.852 -5.035 1 90.88 131 ARG B O 1
ATOM 2308 N N . LEU B 1 132 ? -13.258 -15.148 -3.217 1 89.31 132 LEU B N 1
ATOM 2309 C CA . LEU B 1 132 ? -13.867 -13.828 -3.299 1 89.31 132 LEU B CA 1
ATOM 2310 C C . LEU B 1 132 ? -13.141 -12.961 -4.32 1 89.31 132 LEU B C 1
ATOM 2312 O O . LEU B 1 132 ? -13.656 -11.914 -4.73 1 89.31 132 LEU B O 1
ATOM 2316 N N . CYS B 1 133 ? -11.945 -13.352 -4.688 1 91.44 133 CYS B N 1
ATOM 2317 C CA . CYS B 1 133 ? -11.188 -12.648 -5.707 1 91.44 133 CYS B CA 1
ATOM 2318 C C . CYS B 1 133 ? -11.648 -13.031 -7.105 1 91.44 133 CYS B C 1
ATOM 2320 O O . CYS B 1 133 ? -11.5 -14.188 -7.516 1 91.44 133 CYS B O 1
ATOM 2322 N N . GLU B 1 134 ? -12.156 -12.102 -7.812 1 91.44 134 GLU B N 1
ATOM 2323 C CA . GLU B 1 134 ? -12.781 -12.391 -9.102 1 91.44 134 GLU B CA 1
ATOM 2324 C C . GLU B 1 134 ? -11.82 -12.117 -10.25 1 91.44 134 GLU B C 1
ATOM 2326 O O . GLU B 1 134 ? -12.008 -12.641 -11.359 1 91.44 134 GLU B O 1
ATOM 2331 N N . ASP B 1 135 ? -10.922 -11.289 -10.016 1 92.44 135 ASP B N 1
ATOM 2332 C CA . ASP B 1 135 ? -9.969 -10.93 -11.07 1 92.44 135 ASP B CA 1
ATOM 2333 C C . ASP B 1 135 ? -8.727 -10.266 -10.477 1 92.44 135 ASP B C 1
ATOM 2335 O O . ASP B 1 135 ? -8.773 -9.727 -9.367 1 92.44 135 ASP B O 1
ATOM 2339 N N . CYS B 1 136 ? -7.664 -10.422 -11.141 1 92.62 136 CYS B N 1
ATOM 2340 C CA . CYS B 1 136 ? -6.418 -9.719 -10.836 1 92.62 136 CYS B CA 1
ATOM 2341 C C . CYS B 1 136 ? -5.625 -9.445 -12.109 1 92.62 136 CYS B C 1
ATOM 2343 O O . CYS B 1 136 ? -5.289 -10.375 -12.844 1 92.62 136 CYS B O 1
ATOM 2345 N N . LYS B 1 137 ? -5.355 -8.164 -12.352 1 89.81 137 LYS B N 1
ATOM 2346 C CA . LYS B 1 137 ? -4.676 -7.82 -13.594 1 89.81 137 LYS B CA 1
ATOM 2347 C C . LYS B 1 137 ? -3.92 -6.504 -13.461 1 89.81 137 LYS B C 1
ATOM 2349 O O . LYS B 1 137 ? -4.199 -5.707 -12.562 1 89.81 137 LYS B O 1
ATOM 2354 N N . VAL B 1 138 ? -2.986 -6.379 -14.367 1 85.88 138 VAL B N 1
ATOM 2355 C CA . VAL B 1 138 ? -2.311 -5.098 -14.555 1 85.88 138 VAL B CA 1
ATOM 2356 C C . VAL B 1 138 ? -3.041 -4.273 -15.609 1 85.88 138 VAL B C 1
ATOM 2358 O O . VAL B 1 138 ? -3.422 -4.797 -16.656 1 85.88 138 VAL B O 1
ATOM 2361 N N . ILE B 1 139 ? -3.318 -3.064 -15.188 1 78.94 139 ILE B N 1
ATOM 2362 C CA . ILE B 1 139 ? -3.877 -2.154 -16.188 1 78.94 139 ILE B CA 1
ATOM 2363 C C . ILE B 1 139 ? -2.748 -1.403 -16.891 1 78.94 139 ILE B C 1
ATOM 2365 O O . ILE B 1 139 ? -1.988 -0.673 -16.25 1 78.94 139 ILE B O 1
ATOM 2369 N N . PRO B 1 140 ? -2.699 -1.723 -18.188 1 68.75 140 PRO B N 1
ATOM 2370 C CA . PRO B 1 140 ? -1.617 -1.045 -18.891 1 68.75 140 PRO B CA 1
ATOM 2371 C C . PRO B 1 140 ? -1.785 0.473 -18.922 1 68.75 140 PRO B C 1
ATOM 2373 O O . PRO B 1 140 ? -2.914 0.972 -18.953 1 68.75 140 PRO B O 1
ATOM 2376 N N . GLY B 1 141 ? -0.961 1.248 -18.234 1 59.31 141 GLY B N 1
ATOM 2377 C CA . GLY B 1 141 ? -1.031 2.701 -18.25 1 59.31 141 GLY B CA 1
ATOM 2378 C C . GLY B 1 141 ? -1.083 3.279 -19.656 1 59.31 141 GLY B C 1
ATOM 2379 O O . GLY B 1 141 ? -0.624 2.65 -20.609 1 59.31 141 GLY B O 1
ATOM 2380 N N . ASP B 1 142 ? -2.18 4.047 -19.891 1 53 142 ASP B N 1
ATOM 2381 C CA . ASP B 1 142 ? -2.195 4.75 -21.172 1 53 142 ASP B CA 1
ATOM 2382 C C . ASP B 1 142 ? -0.886 5.5 -21.406 1 53 142 ASP B C 1
ATOM 2384 O O . ASP B 1 142 ? -0.541 5.82 -22.547 1 53 142 ASP B O 1
ATOM 2388 N N . THR B 1 143 ? -0.433 6.102 -20.266 1 47.62 143 THR B N 1
ATOM 2389 C CA . THR B 1 143 ? 0.689 6.98 -20.562 1 47.62 143 THR B CA 1
ATOM 2390 C C . THR B 1 143 ? 2.016 6.277 -20.297 1 47.62 143 THR B C 1
ATOM 2392 O O . THR B 1 143 ? 2.178 5.621 -19.266 1 47.62 143 THR B O 1
ATOM 2395 N N . LEU B 1 144 ? 2.816 6.176 -21.312 1 43.53 144 LEU B N 1
ATOM 2396 C CA . LEU B 1 144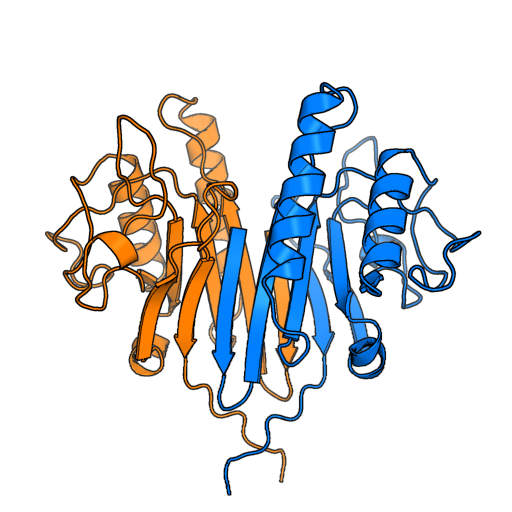 ? 4.211 5.75 -21.375 1 43.53 144 LEU B CA 1
ATOM 2397 C C . LEU B 1 144 ? 4.941 6.113 -20.094 1 43.53 144 LEU B C 1
ATOM 2399 O O . LEU B 1 144 ? 6.004 5.559 -19.797 1 43.53 144 LEU B O 1
ATOM 2403 N N . ALA B 1 145 ? 4.602 7.176 -19.562 1 44.31 145 ALA B N 1
ATOM 2404 C CA . ALA B 1 145 ? 5.512 7.75 -18.562 1 44.31 145 ALA B CA 1
ATOM 2405 C C . ALA B 1 145 ? 5.457 6.965 -17.266 1 44.31 145 ALA B C 1
ATOM 2407 O O . ALA B 1 145 ? 6.363 7.07 -16.422 1 44.31 145 ALA B O 1
ATOM 2408 N N . THR B 1 146 ? 4.379 6.367 -16.969 1 51.97 146 THR B N 1
ATOM 2409 C CA . THR B 1 146 ? 4.422 5.797 -15.617 1 51.97 146 THR B CA 1
ATOM 2410 C C . THR B 1 146 ? 4.762 4.312 -15.672 1 51.97 146 THR B C 1
ATOM 2412 O O . THR B 1 146 ? 4.012 3.518 -16.25 1 51.97 146 THR B O 1
ATOM 2415 N N . GLN B 1 147 ? 6.105 4.09 -15.82 1 55.22 147 GLN B N 1
ATOM 2416 C CA . GLN B 1 147 ? 6.672 2.748 -15.727 1 55.22 147 GLN B CA 1
ATOM 2417 C C . GLN B 1 147 ? 5.957 1.925 -14.656 1 55.22 147 GLN B C 1
ATOM 2419 O O . GLN B 1 147 ? 6.105 0.702 -14.609 1 55.22 147 GLN B O 1
ATOM 2424 N N . HIS B 1 148 ? 5.145 2.68 -13.961 1 57.31 148 HIS B N 1
ATOM 2425 C CA . HIS B 1 148 ? 4.496 1.913 -12.898 1 57.31 148 HIS B CA 1
ATOM 2426 C C . HIS B 1 148 ? 3.053 1.582 -13.266 1 57.31 148 HIS B C 1
ATOM 2428 O O . HIS B 1 148 ? 2.33 2.432 -13.789 1 57.31 148 HIS B O 1
ATOM 2434 N N . ARG B 1 149 ? 2.809 0.268 -13.352 1 66.12 149 ARG B N 1
ATOM 2435 C CA . ARG B 1 149 ? 1.489 -0.218 -13.742 1 66.12 149 ARG B CA 1
ATOM 2436 C C . ARG B 1 149 ? 0.621 -0.487 -12.523 1 66.12 149 ARG B C 1
ATOM 2438 O O . ARG B 1 149 ? 1.134 -0.813 -11.453 1 66.12 149 ARG B O 1
ATOM 2445 N N . PHE B 1 150 ? -0.688 -0.204 -12.742 1 74.06 150 PHE B N 1
ATOM 2446 C CA . PHE B 1 150 ? -1.707 -0.365 -11.711 1 74.06 150 PHE B CA 1
ATOM 2447 C C . PHE B 1 150 ? -2.119 -1.826 -11.578 1 74.06 150 PHE B C 1
ATOM 2449 O O . PHE B 1 150 ? -2.582 -2.434 -12.547 1 74.06 150 PHE B O 1
ATOM 2456 N N . LEU B 1 151 ? -1.741 -2.412 -10.492 1 83.69 151 LEU B N 1
ATOM 2457 C CA . LEU B 1 151 ? -2.27 -3.736 -10.18 1 83.69 151 LEU B CA 1
ATOM 2458 C C . LEU B 1 151 ? -3.676 -3.637 -9.594 1 83.69 151 LEU B C 1
ATOM 2460 O O . LEU B 1 151 ? -3.906 -2.881 -8.648 1 83.69 151 LEU B O 1
ATOM 2464 N N . VAL B 1 152 ? -4.617 -4.363 -10.281 1 86.75 152 VAL B N 1
ATOM 2465 C CA . VAL B 1 152 ? -6.02 -4.309 -9.867 1 86.75 152 VAL B CA 1
ATOM 2466 C C . VAL B 1 152 ? -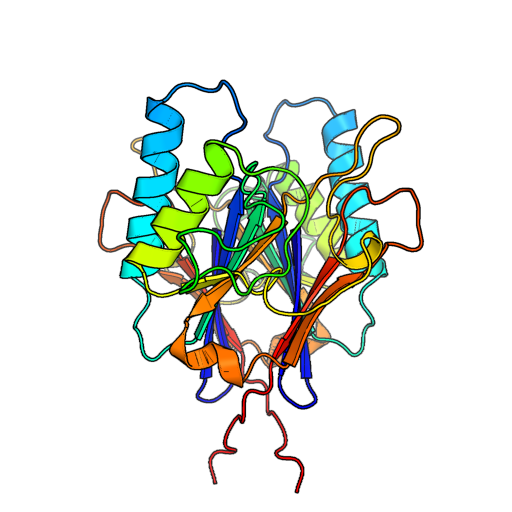6.484 -5.695 -9.43 1 86.75 152 VAL B C 1
ATOM 2468 O O . VAL B 1 152 ? -6.191 -6.691 -10.094 1 86.75 152 VAL B O 1
ATOM 2471 N N . MET B 1 153 ? -7.098 -5.66 -8.344 1 90.25 153 MET B N 1
ATOM 2472 C CA . MET B 1 153 ? -7.758 -6.879 -7.883 1 90.25 153 MET B CA 1
ATOM 2473 C C . MET B 1 153 ? -9.234 -6.621 -7.602 1 90.25 153 MET B C 1
ATOM 2475 O O . MET B 1 153 ? -9.586 -5.629 -6.957 1 90.25 153 MET B O 1
ATOM 2479 N N . ASP B 1 154 ? -10.062 -7.492 -8.18 1 87.81 154 ASP B N 1
ATOM 2480 C CA . ASP B 1 154 ? -11.492 -7.43 -7.914 1 87.81 154 ASP B CA 1
ATOM 2481 C C . ASP B 1 154 ? -11.898 -8.445 -6.848 1 87.81 154 ASP B C 1
ATOM 2483 O O . ASP B 1 154 ? -11.844 -9.656 -7.082 1 87.81 154 ASP B O 1
ATOM 2487 N N . ILE B 1 155 ? -12.25 -7.887 -5.73 1 86.69 155 ILE B N 1
ATOM 2488 C CA . ILE B 1 155 ? -12.711 -8.758 -4.656 1 86.69 155 ILE B CA 1
ATOM 2489 C C . ILE B 1 155 ? -14.109 -8.344 -4.219 1 86.69 155 ILE B C 1
ATOM 2491 O O . ILE B 1 155 ? -14.422 -7.156 -4.148 1 86.69 155 ILE B O 1
ATOM 2495 N N . SER B 1 156 ? -14.961 -9.328 -4.055 1 83.62 156 SER B N 1
ATOM 2496 C CA . SER B 1 156 ? -16.328 -9.094 -3.588 1 83.62 156 SER B CA 1
ATOM 2497 C C . SER B 1 156 ? -16.438 -9.312 -2.082 1 83.62 156 SER B C 1
ATOM 2499 O O . SER B 1 156 ? -16.609 -10.445 -1.626 1 83.62 156 SER B O 1
ATOM 2501 N N . ILE B 1 157 ? -16.203 -8.234 -1.414 1 78.81 157 ILE B N 1
ATOM 2502 C CA . ILE B 1 157 ? -16.391 -8.305 0.03 1 78.81 157 ILE B CA 1
ATOM 2503 C C . ILE B 1 157 ? -17.781 -7.789 0.396 1 78.81 157 ILE B C 1
ATOM 2505 O O . ILE B 1 157 ? -18.156 -6.68 0.012 1 78.81 157 ILE B O 1
ATOM 2509 N N . MET B 1 158 ? -18.609 -8.672 0.976 1 66.56 158 MET B N 1
ATOM 2510 C CA . MET B 1 158 ? -19.953 -8.281 1.413 1 66.56 158 MET B CA 1
ATOM 2511 C C . MET B 1 158 ? -19.891 -7.547 2.75 1 66.56 158 MET B C 1
ATOM 2513 O O . MET B 1 158 ? -19.297 -8.047 3.709 1 66.56 158 MET B O 1
ATOM 2517 N N . ILE B 1 159 ? -19.922 -6.332 2.652 1 58.75 159 ILE B N 1
ATOM 2518 C CA . ILE B 1 159 ? -19.969 -5.59 3.908 1 58.75 159 ILE B CA 1
ATOM 2519 C C . ILE B 1 159 ? -21.406 -5.559 4.438 1 58.75 159 ILE B C 1
ATOM 2521 O O . ILE B 1 159 ? -22.344 -5.254 3.695 1 58.75 159 ILE B O 1
ATOM 2525 N N . ARG B 1 160 ? -21.734 -6.453 5.297 1 51.59 160 ARG B N 1
ATOM 2526 C CA . ARG B 1 160 ? -23.062 -6.473 5.887 1 51.59 160 ARG B CA 1
ATOM 2527 C C . ARG B 1 160 ? -23.375 -5.16 6.598 1 51.59 160 ARG B C 1
ATOM 2529 O O . ARG B 1 160 ? -22.516 -4.602 7.277 1 51.59 160 ARG B O 1
ATOM 2536 N N . ARG B 1 161 ? -24.297 -4.457 5.965 1 48.34 161 ARG B N 1
ATOM 2537 C CA . ARG B 1 161 ? -24.875 -3.301 6.641 1 48.34 161 ARG B CA 1
ATOM 2538 C C . ARG B 1 161 ? -25.328 -3.66 8.055 1 48.34 161 ARG B C 1
ATOM 2540 O O . ARG B 1 161 ? -25.828 -4.762 8.289 1 48.34 161 ARG B O 1
ATOM 2547 N N . LYS B 1 162 ? -24.594 -3.072 9.078 1 41.16 162 LYS B N 1
ATOM 2548 C CA . LYS B 1 162 ? -25.297 -3.193 10.352 1 41.16 162 LYS B CA 1
ATOM 2549 C C . LYS B 1 162 ? -26.781 -2.908 10.18 1 41.16 162 LYS B C 1
ATOM 2551 O O . LYS B 1 162 ? -27.172 -1.895 9.594 1 41.16 162 LYS B O 1
ATOM 2556 N N . GLN B 1 163 ? -27.609 -3.961 10.125 1 35.16 163 GLN B N 1
ATOM 2557 C CA . GLN B 1 163 ? -29.031 -3.723 10.32 1 35.16 163 GLN B CA 1
ATOM 2558 C C . GLN B 1 163 ? -29.266 -2.803 11.516 1 35.16 163 GLN B C 1
ATOM 2560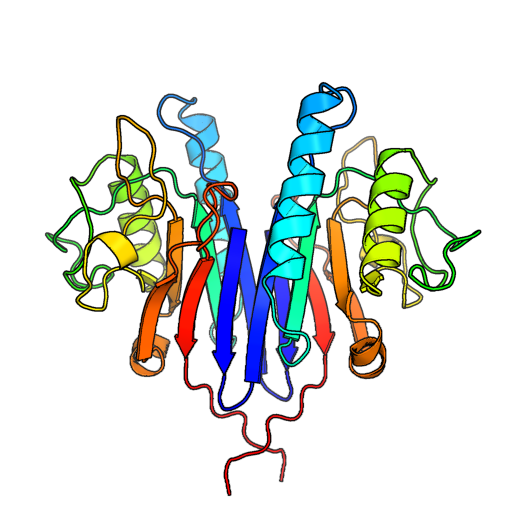 O O . GLN B 1 163 ? -28.578 -2.891 12.523 1 35.16 163 GLN B O 1
#

Secondary structure (DSSP, 8-state):
-EEEEEETTEEEEEEEEEPPPTTS-HHHHHHHHHHHHHHHHHS-TTSEEEEEEE------SS-TT-TTT--S---S---HHHHHHHHHHHHTTEEEGGGSS---GGGT--EE-SS-EE--EEEEEEGGGGGGEEEEEEE--SSTT----EEEEEE--------/-EEEEEETTEEEEEEEEEPPPTTS-HHHHHHHHHHHHHHHHHS-TTSEEEEEEE------SS-TT-TTT--S---S---HHHHHHHHHHHHTTEEEGGGSS---GGGT--EE-SS-EE--EEEEEEGGGGGGEEEEEEE--SSTT----EEEEEE--------

InterPro domains:
  IPR027124 SWR1-complex protein 5/Craniofacial development protein 1/2 [PTHR23227] (15-138)
  IPR036691 Endonuclease/exonuclease/phosphatase superfamily [G3DSA:3.60.10.10] (1-158)
  IPR036691 Endonuclease/exonuclease/phosphatase superfamily [SSF56219] (3-156)

pLDDT: mean 87.61, std 12.8, range [35.16, 98.25]

Organism: Nicotiana tabacum (NCBI:txid4097)

Foldseek 3Di:
DWDWDDDQPAIEIEAEDDADAPPDDPVSRVVRLVVVVVVLVVDDPRHWYKYKYFQNWFLAQQCVVLVQAAVRGADDHGDPSNVVVSVSCVVSQKHWQLRNDHDDLLFHFFADDPVDTGHGMTMITHSVQNVQWDHWTWDRDPDPPPSGTDIDIGGDDDNDDPD/DWDWDDDQPAIEIEAEDDADAPPDDPVSRVVRLVVVVVVLVVDDPRHWYKYKYFQNWFLAQQCVVLVQAAVRGADDHGDPSNVVVSVSCVVSQKHWQLRNDHDDLLFHFFADDPVDTGHGMTMITHSVQNVQWDDWTWDRDPDPPPSGTDIDIGGDDDDDDPD

Solvent-accessible surface area (backbone atoms only — not comparable to full-atom values): 17114 Å² total; per-residue (Å²): 88,41,42,36,38,31,41,66,89,42,42,40,32,42,34,44,48,72,45,65,56,83,87,58,58,67,66,58,47,51,50,51,52,52,49,50,48,54,52,57,68,70,50,59,86,91,40,45,52,39,37,34,32,41,46,52,22,20,63,10,33,52,27,76,97,37,58,84,27,27,62,47,28,46,49,66,66,61,40,71,44,11,49,53,51,51,50,52,28,53,76,68,48,20,24,39,43,53,14,60,43,90,70,59,64,67,33,55,40,40,36,71,57,100,86,46,78,38,38,31,59,45,40,35,32,44,47,91,51,46,83,39,46,76,45,41,38,30,44,69,55,88,53,84,79,49,68,61,44,40,40,35,36,37,32,61,53,82,53,72,60,82,123,86,43,39,34,39,30,42,66,91,40,42,38,33,40,35,43,47,72,46,65,56,82,87,60,59,66,67,58,48,50,50,51,52,52,49,50,51,52,52,56,68,70,50,59,87,91,40,45,54,38,37,34,32,39,47,52,24,20,64,12,33,52,27,76,96,38,59,83,28,27,62,48,28,46,50,66,66,60,40,72,44,10,48,52,51,52,51,51,28,53,76,67,48,19,24,39,44,53,14,60,42,88,68,60,66,67,32,55,41,40,38,72,58,100,86,46,78,39,37,31,58,45,40,34,31,45,48,90,51,47,84,38,46,76,45,44,38,31,44,71,55,88,53,82,78,49,68,63,42,40,39,34,37,36,31,63,52,82,54,72,59,83,124

Nearest PDB structures (foldseek):
  4gyz-assembly4_D  TM=6.756E-01  e=1.263E-03  Mus musculus
  4gyz-assembly8_H  TM=6.731E-01  e=1.614E-03  Mus musculus
  5j3p-assembly1_A  TM=6.281E-01  e=1.263E-03  Homo sapiens
  4gyz-assembly6_F  TM=6.552E-01  e=4.578E-03  Mus musculus
  5inn-assembly1_A  TM=6.269E-01  e=1.381E-02  Mus musculus